Protein AF-A0A7K5G7X9-F1 (afdb_monomer)

Secondary structure (DSSP, 8-state):
----TT-B-TTS-B-S--TT--SHHHHHHHHHHHHHHHHHHHHHHHHHHHHHHHHHHHHHHHHHHHHHHHHHHHHHHHHHHHHHHHHHHHHHHHHHHHHHHHTSTT--HHHHHHHHHHHHT-PPSS-HHHHHHHHHHHHHHHHTTHHHHHHHHHHHHHHHHHHHHHHHHHHHHHHHHHHHHHHHHHHHHHHHHHHHHHHHHHHHHHHHHHHHHHHHHHHHHHHHHHHHHHHHHHHHHHHHHHHHHHHHHHHHHHHHHHHHHHHHHHHHHHHHHHHHTT-

Structure (mmCIF, N/CA/C/O backbone):
data_AF-A0A7K5G7X9-F1
#
_entry.id   AF-A0A7K5G7X9-F1
#
loop_
_atom_site.group_PDB
_atom_site.id
_atom_site.type_symbol
_atom_site.label_atom_id
_atom_site.label_alt_id
_atom_site.label_comp_id
_atom_site.label_asym_id
_atom_site.label_entity_id
_atom_site.label_seq_id
_atom_site.pdbx_PDB_ins_code
_atom_site.Cartn_x
_atom_site.Cartn_y
_atom_site.Cartn_z
_atom_site.occupancy
_atom_site.B_iso_or_equiv
_atom_site.auth_seq_id
_atom_site.auth_comp_id
_atom_site.auth_asym_id
_atom_site.auth_atom_id
_atom_site.pdbx_PDB_model_num
ATOM 1 N N . PRO A 1 1 ? 22.306 10.057 -30.331 1.00 51.81 1 PRO A N 1
ATOM 2 C CA . PRO A 1 1 ? 21.021 10.660 -29.907 1.00 51.81 1 PRO A CA 1
ATOM 3 C C . PRO A 1 1 ? 20.338 9.784 -28.850 1.00 51.81 1 PRO A C 1
ATOM 5 O O . PRO A 1 1 ? 20.085 8.611 -29.104 1.00 51.81 1 PRO A O 1
ATOM 8 N N . CYS A 1 2 ? 20.099 10.320 -27.654 1.00 59.72 2 CYS A N 1
ATOM 9 C CA . CYS A 1 2 ? 19.258 9.643 -26.671 1.00 59.72 2 CYS A CA 1
ATOM 10 C C . CYS A 1 2 ? 17.789 9.733 -27.100 1.00 59.72 2 CYS A C 1
ATOM 12 O O . CYS A 1 2 ? 17.302 10.801 -27.458 1.00 59.72 2 CYS A O 1
ATOM 14 N N . GLY A 1 3 ? 17.087 8.602 -27.092 1.00 53.72 3 GLY A N 1
ATOM 15 C CA . GLY A 1 3 ? 15.698 8.486 -27.552 1.00 53.72 3 GLY A CA 1
ATOM 16 C C . GLY A 1 3 ? 14.636 8.916 -26.532 1.00 53.72 3 GLY A C 1
ATOM 17 O O . GLY A 1 3 ? 13.514 8.430 -26.594 1.00 53.72 3 GLY A O 1
ATOM 18 N N . GLY A 1 4 ? 14.966 9.766 -25.555 1.00 56.72 4 GLY A N 1
ATOM 19 C CA . GLY A 1 4 ? 14.037 10.141 -24.485 1.00 56.72 4 GLY A CA 1
ATOM 20 C C . GLY A 1 4 ? 13.020 11.184 -24.947 1.00 56.72 4 GLY A C 1
ATOM 21 O O . GLY A 1 4 ? 13.312 12.373 -24.915 1.00 56.72 4 GLY A O 1
ATOM 22 N N . ALA A 1 5 ? 11.821 10.756 -25.345 1.00 56.78 5 ALA A N 1
ATOM 23 C CA . ALA A 1 5 ? 10.779 11.622 -25.912 1.00 56.78 5 ALA A CA 1
ATOM 24 C C . ALA A 1 5 ? 10.204 12.701 -24.959 1.00 56.78 5 ALA A C 1
ATOM 26 O O . ALA A 1 5 ? 9.418 13.530 -25.405 1.00 56.78 5 ALA A O 1
ATOM 27 N N . LEU A 1 6 ? 10.590 12.727 -23.676 1.00 67.31 6 LEU A N 1
ATOM 28 C CA . LEU A 1 6 ? 9.931 13.532 -22.630 1.00 67.31 6 LEU A CA 1
ATOM 29 C C . LEU A 1 6 ? 10.891 14.277 -21.676 1.00 67.31 6 LEU A C 1
ATOM 31 O O . LEU A 1 6 ? 10.443 14.895 -20.714 1.00 67.31 6 LEU A O 1
ATOM 35 N N . CYS A 1 7 ? 12.207 14.231 -21.903 1.00 75.25 7 CYS A N 1
ATOM 36 C CA . CYS A 1 7 ? 13.162 15.041 -21.138 1.00 75.25 7 CYS A CA 1
ATOM 37 C C . CYS A 1 7 ? 13.453 16.337 -21.906 1.00 75.25 7 CYS A C 1
ATOM 39 O O . CYS A 1 7 ? 14.184 16.304 -22.897 1.00 75.25 7 CYS A O 1
ATOM 41 N N . GLN A 1 8 ? 12.903 17.464 -21.455 1.00 77.38 8 GLN A N 1
ATOM 42 C CA . GLN A 1 8 ? 13.170 18.794 -22.013 1.00 77.38 8 GLN A CA 1
ATOM 43 C C . GLN A 1 8 ? 13.717 19.713 -20.920 1.00 77.38 8 GLN A C 1
ATOM 45 O O . GLN A 1 8 ? 13.324 19.575 -19.762 1.00 77.38 8 GLN A O 1
ATOM 50 N N . ASP A 1 9 ? 14.674 20.573 -21.259 1.00 73.25 9 ASP A N 1
ATOM 51 C CA . ASP A 1 9 ? 15.138 21.623 -20.348 1.00 73.25 9 ASP A CA 1
ATOM 52 C C . ASP A 1 9 ? 14.138 22.796 -20.294 1.00 73.25 9 ASP A C 1
ATOM 54 O O . ASP A 1 9 ? 13.101 22.781 -20.959 1.00 73.25 9 ASP A O 1
ATOM 58 N N . ALA A 1 10 ? 14.445 23.829 -19.502 1.00 74.88 10 ALA A N 1
ATOM 59 C CA . ALA A 1 10 ? 13.601 25.021 -19.382 1.00 74.88 10 ALA A CA 1
ATOM 60 C C . ALA A 1 10 ? 13.409 25.782 -20.714 1.00 74.88 10 ALA A C 1
ATOM 62 O O . ALA A 1 10 ? 12.480 26.577 -20.827 1.00 74.88 10 ALA A O 1
ATOM 63 N N . ALA A 1 11 ? 14.257 25.532 -21.717 1.00 77.19 11 ALA A N 1
ATOM 64 C CA . ALA A 1 11 ? 14.169 26.105 -23.057 1.00 77.19 11 ALA A CA 1
ATOM 65 C C . ALA A 1 11 ? 13.440 25.183 -24.061 1.00 77.19 11 ALA A C 1
ATOM 67 O O . ALA A 1 11 ? 13.373 25.501 -25.247 1.00 77.19 11 ALA A O 1
ATOM 68 N N . GLY A 1 12 ? 12.900 24.040 -23.617 1.00 76.00 12 GLY A N 1
ATOM 69 C CA . GLY A 1 12 ? 12.222 23.061 -24.476 1.00 76.00 12 GLY A CA 1
ATOM 70 C C . GLY A 1 12 ? 13.173 22.148 -25.264 1.00 76.00 12 GLY A C 1
ATOM 71 O O . GLY A 1 12 ? 12.728 21.347 -26.092 1.00 76.00 12 GLY A O 1
ATOM 72 N N . THR A 1 13 ? 14.484 22.220 -25.017 1.00 76.62 13 THR A N 1
ATOM 73 C CA . THR A 1 13 ? 15.483 21.423 -25.739 1.00 76.62 13 THR A CA 1
ATOM 74 C C . THR A 1 13 ? 15.548 20.010 -25.173 1.00 76.62 13 THR A C 1
ATOM 76 O O . THR A 1 13 ? 15.636 19.791 -23.962 1.00 76.62 13 THR A O 1
ATOM 79 N N . ARG A 1 14 ? 15.519 19.010 -26.062 1.00 75.81 14 ARG A N 1
ATOM 80 C CA . ARG A 1 14 ? 15.587 17.599 -25.665 1.00 75.81 14 ARG A CA 1
ATOM 81 C C . ARG A 1 14 ? 16.967 17.254 -25.111 1.00 75.81 14 ARG A C 1
ATOM 83 O O . ARG A 1 14 ? 17.975 17.458 -25.782 1.00 75.81 14 ARG A O 1
ATOM 90 N N . HIS A 1 15 ? 16.996 16.641 -23.933 1.00 71.25 15 HIS A N 1
ATOM 91 C CA . HIS A 1 15 ? 18.220 16.179 -23.279 1.00 71.25 15 HIS A CA 1
ATOM 92 C C . HIS A 1 15 ? 18.057 14.753 -22.732 1.00 71.25 15 HIS A C 1
ATOM 94 O O . HIS A 1 15 ? 16.971 14.178 -22.724 1.00 71.25 15 HIS A O 1
ATOM 100 N N . CYS A 1 16 ? 19.158 14.127 -22.325 1.00 71.19 16 CYS A N 1
ATOM 101 C CA . CYS A 1 16 ? 19.198 12.700 -22.015 1.00 71.19 16 CYS A CA 1
ATOM 102 C C . CYS A 1 16 ? 19.068 12.424 -20.515 1.00 71.19 16 CYS A C 1
ATOM 104 O O . CYS A 1 16 ? 20.051 12.072 -19.867 1.00 71.19 16 CYS A O 1
ATOM 106 N N . GLY A 1 17 ? 17.860 12.535 -19.965 1.00 70.12 17 GLY A N 1
ATOM 107 C CA . GLY A 1 17 ? 17.673 12.389 -18.518 1.00 70.12 17 GLY A CA 1
ATOM 108 C C . GLY A 1 17 ? 18.334 13.523 -17.733 1.00 70.12 17 GLY A C 1
ATOM 109 O O . GLY A 1 17 ? 18.896 14.441 -18.311 1.00 70.12 17 GLY A O 1
ATOM 110 N N . GLY A 1 18 ? 18.252 13.460 -16.408 1.00 69.06 18 GLY A N 1
ATOM 111 C CA . GLY A 1 18 ? 18.673 14.546 -15.524 1.00 69.06 18 GLY A CA 1
ATOM 112 C C . GLY A 1 18 ? 17.607 14.851 -14.478 1.00 69.06 18 GLY A C 1
ATOM 113 O O . GLY A 1 18 ? 16.471 14.364 -14.558 1.00 69.06 18 GLY A O 1
ATOM 114 N N . THR A 1 19 ? 17.984 15.630 -13.470 1.00 69.25 19 THR A N 1
ATOM 115 C CA . THR A 1 19 ? 17.070 16.141 -12.445 1.00 69.25 19 THR A CA 1
ATOM 116 C C . THR A 1 19 ? 15.947 16.939 -13.110 1.00 69.25 19 THR A C 1
ATOM 118 O O . THR A 1 19 ? 16.202 17.782 -13.961 1.00 69.25 19 THR A O 1
ATOM 121 N N . GLY A 1 20 ? 14.692 16.640 -12.766 1.00 72.50 20 GLY A N 1
ATOM 122 C CA . GLY A 1 20 ? 13.519 17.286 -13.373 1.00 72.50 20 GLY A CA 1
ATOM 123 C C . GLY A 1 20 ? 13.003 16.647 -14.668 1.00 72.50 20 GLY A C 1
ATOM 124 O O . GLY A 1 20 ? 11.939 17.034 -15.139 1.00 72.50 20 GLY A O 1
ATOM 125 N N . CYS A 1 21 ? 13.664 15.622 -15.224 1.00 77.25 21 CYS A N 1
ATOM 126 C CA . CYS A 1 21 ? 13.121 14.949 -16.404 1.00 77.25 21 CYS A CA 1
ATOM 127 C C . CYS A 1 21 ? 11.816 14.163 -16.095 1.00 77.25 21 CYS A C 1
ATOM 129 O O . CYS A 1 21 ? 11.730 13.377 -15.138 1.00 77.25 21 CYS A O 1
ATOM 131 N N . ALA A 1 22 ? 10.820 14.327 -16.976 1.00 78.75 22 ALA A N 1
ATOM 132 C CA . ALA A 1 22 ? 9.526 13.634 -16.989 1.00 78.75 22 ALA A CA 1
ATOM 133 C C . ALA A 1 22 ? 9.505 12.364 -17.873 1.00 78.75 22 ALA A C 1
ATOM 135 O O . ALA A 1 22 ? 8.467 11.928 -18.361 1.00 78.75 22 ALA A O 1
ATOM 136 N N . GLY A 1 23 ? 10.668 11.760 -18.105 1.00 78.38 23 GLY A N 1
ATOM 137 C CA . GLY A 1 23 ? 10.816 10.525 -18.871 1.00 78.38 23 GLY A CA 1
ATOM 138 C C . GLY A 1 23 ? 10.357 9.297 -18.089 1.00 78.38 23 GLY A C 1
ATOM 139 O O . GLY A 1 23 ? 10.361 9.297 -16.860 1.00 78.38 23 GLY A O 1
ATOM 140 N N . ALA A 1 24 ? 10.033 8.221 -18.810 1.00 80.00 24 ALA A N 1
ATOM 141 C CA . ALA A 1 24 ? 9.480 6.996 -18.229 1.00 80.00 24 ALA A CA 1
ATOM 142 C C . ALA A 1 24 ? 10.328 6.424 -17.076 1.00 80.00 24 ALA A C 1
ATOM 144 O O . ALA A 1 24 ? 9.782 6.086 -16.032 1.00 80.00 24 ALA A O 1
ATOM 145 N N . LEU A 1 25 ? 11.659 6.373 -17.222 1.00 80.00 25 LEU A N 1
ATOM 146 C CA . LEU A 1 25 ? 12.562 5.829 -16.198 1.00 80.00 25 LEU A CA 1
ATOM 147 C C . LEU A 1 25 ? 12.566 6.655 -14.891 1.00 80.00 25 LEU A C 1
ATOM 149 O O . LEU A 1 25 ? 12.239 6.092 -13.847 1.00 80.00 25 LEU A O 1
ATOM 153 N N . PRO A 1 26 ? 12.883 7.969 -14.895 1.00 80.88 26 PRO A N 1
ATOM 154 C CA . PRO A 1 26 ? 12.854 8.766 -13.668 1.00 80.88 26 PRO A CA 1
ATOM 155 C C . PRO A 1 26 ? 11.446 8.913 -13.069 1.00 80.88 26 PRO A C 1
ATOM 157 O O . PRO A 1 26 ? 11.323 8.995 -11.850 1.00 80.88 26 PRO A O 1
ATOM 160 N N . VAL A 1 27 ? 10.385 8.924 -13.887 1.00 84.88 27 VAL A N 1
ATOM 161 C CA . VAL A 1 27 ? 8.996 8.907 -13.390 1.00 84.88 27 VAL A CA 1
ATOM 162 C C . VAL A 1 27 ? 8.691 7.593 -12.670 1.00 84.88 27 VAL A C 1
ATOM 164 O O . VAL A 1 27 ? 8.188 7.638 -11.552 1.00 84.88 27 VAL A O 1
ATOM 167 N N . SER A 1 28 ? 9.051 6.447 -13.256 1.00 86.06 28 SER A N 1
ATOM 168 C CA . SER A 1 28 ? 8.834 5.127 -12.641 1.00 86.06 28 SER A CA 1
ATOM 169 C C . SER A 1 28 ? 9.588 4.991 -11.318 1.00 86.06 28 SER A C 1
ATOM 171 O O . SER A 1 28 ? 9.015 4.536 -10.336 1.00 86.06 28 SER A O 1
ATOM 173 N N . ALA A 1 29 ? 10.836 5.470 -11.255 1.00 85.81 29 ALA A N 1
ATOM 174 C CA . ALA A 1 29 ? 11.631 5.457 -10.027 1.00 85.81 29 ALA A CA 1
ATOM 175 C C . ALA A 1 29 ? 11.017 6.328 -8.914 1.00 85.81 29 ALA A C 1
ATOM 177 O O . ALA A 1 29 ? 10.962 5.913 -7.755 1.00 85.81 29 ALA A O 1
ATOM 178 N N . ARG A 1 30 ? 10.514 7.527 -9.255 1.00 88.62 30 ARG A N 1
ATOM 179 C CA . ARG A 1 30 ? 9.785 8.378 -8.298 1.00 88.62 30 ARG A CA 1
ATOM 180 C C . ARG A 1 30 ? 8.498 7.710 -7.827 1.00 88.62 30 ARG A C 1
ATOM 182 O O . ARG A 1 30 ? 8.264 7.669 -6.627 1.00 88.62 30 ARG A O 1
ATOM 189 N N . ALA A 1 31 ? 7.709 7.157 -8.748 1.00 89.88 31 ALA A N 1
ATOM 190 C CA . ALA A 1 31 ? 6.483 6.438 -8.418 1.00 89.88 31 ALA A CA 1
ATOM 191 C C . ALA A 1 31 ? 6.763 5.258 -7.474 1.00 89.88 31 ALA A C 1
ATOM 193 O O . ALA A 1 31 ? 6.074 5.108 -6.473 1.00 89.88 31 ALA A O 1
ATOM 194 N N . LEU A 1 32 ? 7.827 4.487 -7.725 1.00 90.88 32 LEU A N 1
ATOM 195 C CA . LEU A 1 32 ? 8.240 3.374 -6.870 1.00 90.88 32 LEU A CA 1
ATOM 196 C C . LEU A 1 32 ? 8.573 3.840 -5.443 1.00 90.88 32 LEU A C 1
ATOM 198 O O . LEU A 1 32 ? 8.105 3.245 -4.472 1.00 90.88 32 LEU A O 1
ATOM 202 N N . SER A 1 33 ? 9.339 4.928 -5.311 1.00 90.75 33 SER A N 1
ATOM 203 C CA . SER A 1 33 ? 9.664 5.527 -4.011 1.00 90.75 33 SER A CA 1
ATOM 204 C C . SER A 1 33 ? 8.419 6.066 -3.296 1.00 90.75 33 SER A C 1
ATOM 206 O O . SER A 1 33 ? 8.237 5.804 -2.107 1.00 90.75 33 SER A O 1
ATOM 208 N N . SER A 1 34 ? 7.527 6.758 -4.010 1.00 91.38 34 SER A N 1
ATOM 209 C CA . SER A 1 34 ? 6.262 7.249 -3.456 1.00 91.38 34 SER A CA 1
ATOM 210 C C . SER A 1 34 ? 5.369 6.109 -2.967 1.00 91.38 34 SER A C 1
ATOM 212 O O . SER A 1 34 ? 4.860 6.182 -1.850 1.00 91.38 34 SER A O 1
ATOM 214 N N . THR A 1 35 ? 5.226 5.034 -3.747 1.00 91.81 35 THR A N 1
ATOM 215 C CA . THR A 1 35 ? 4.456 3.846 -3.351 1.00 91.81 35 THR A CA 1
ATOM 216 C C . THR A 1 35 ? 5.070 3.161 -2.128 1.00 91.81 35 THR A C 1
ATOM 218 O O . THR A 1 35 ? 4.338 2.726 -1.238 1.00 91.81 35 THR A O 1
ATOM 221 N N . HIS A 1 36 ? 6.403 3.108 -2.023 1.00 89.69 36 HIS A N 1
ATOM 222 C CA . HIS A 1 36 ? 7.079 2.570 -0.842 1.00 89.69 36 HIS A CA 1
ATOM 223 C C . HIS A 1 36 ? 6.795 3.399 0.420 1.00 89.69 36 HIS A C 1
ATOM 225 O O . HIS A 1 36 ? 6.380 2.840 1.435 1.00 89.69 36 HIS A O 1
ATOM 231 N N . ASN A 1 37 ? 6.938 4.725 0.340 1.00 90.88 37 ASN A N 1
ATOM 232 C CA . ASN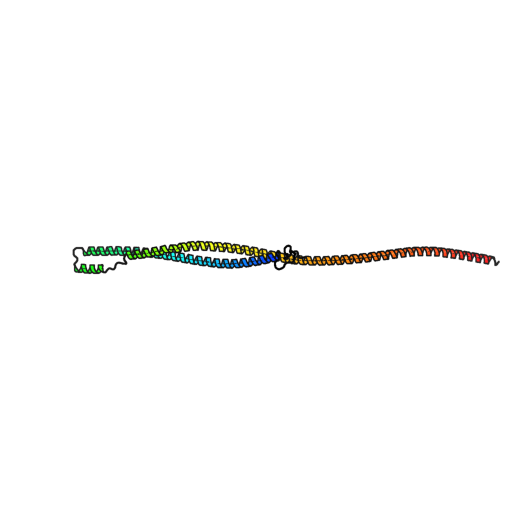 A 1 37 ? 6.647 5.625 1.458 1.00 90.88 37 ASN A CA 1
ATOM 233 C C . ASN A 1 37 ? 5.179 5.536 1.893 1.00 90.88 37 ASN A C 1
ATOM 235 O O . ASN A 1 37 ? 4.896 5.445 3.086 1.00 90.88 37 ASN A O 1
ATOM 239 N N . ALA A 1 38 ? 4.249 5.515 0.934 1.00 89.56 38 ALA A N 1
ATOM 240 C CA . ALA A 1 38 ? 2.827 5.350 1.221 1.00 89.56 38 ALA A CA 1
ATOM 241 C C . ALA A 1 38 ? 2.545 4.014 1.928 1.00 89.56 38 ALA A C 1
ATOM 243 O O . ALA A 1 38 ? 1.792 3.985 2.898 1.00 89.56 38 ALA A O 1
ATOM 244 N N . SER A 1 39 ? 3.192 2.925 1.498 1.00 89.31 39 SER A N 1
ATOM 245 C CA . SER A 1 39 ? 3.041 1.603 2.123 1.00 89.31 39 SER A CA 1
ATOM 246 C C . SER A 1 39 ? 3.514 1.597 3.582 1.00 89.31 39 SER A C 1
ATOM 248 O O . SER A 1 39 ? 2.816 1.063 4.440 1.00 89.31 39 SER A O 1
ATOM 250 N N . GLN A 1 40 ? 4.649 2.241 3.884 1.00 90.75 40 GLN A N 1
ATOM 251 C CA . GLN A 1 40 ? 5.148 2.374 5.260 1.00 90.75 40 GLN A CA 1
ATOM 252 C C . GLN A 1 40 ? 4.216 3.222 6.136 1.00 90.75 40 GLN A C 1
ATOM 254 O O . GLN A 1 40 ? 3.896 2.843 7.261 1.00 90.75 40 GLN A O 1
ATOM 259 N N . GLN A 1 41 ? 3.748 4.367 5.628 1.00 90.56 41 GLN A N 1
ATOM 260 C CA . GLN A 1 41 ? 2.813 5.225 6.365 1.00 90.56 41 GLN A CA 1
ATOM 261 C C . GLN A 1 41 ? 1.504 4.494 6.676 1.00 90.56 41 GLN A C 1
ATOM 263 O O . GLN A 1 41 ? 0.969 4.606 7.779 1.00 90.56 41 GLN A O 1
ATOM 268 N N . LEU A 1 42 ? 1.014 3.710 5.718 1.00 91.25 42 LEU A N 1
ATOM 269 C CA . LEU A 1 42 ? -0.177 2.895 5.883 1.00 91.25 42 LEU A CA 1
ATOM 270 C C . LEU A 1 42 ? 0.026 1.796 6.933 1.00 91.25 42 LEU A C 1
ATOM 272 O O . LEU A 1 42 ? -0.872 1.548 7.728 1.00 91.25 42 LEU A O 1
ATOM 276 N N . GLU A 1 43 ? 1.197 1.159 6.976 1.00 89.94 43 GLU A N 1
ATOM 277 C CA . GLU A 1 43 ? 1.535 0.167 8.000 1.00 89.94 43 GLU A CA 1
ATOM 278 C C . GLU A 1 43 ? 1.518 0.771 9.410 1.00 89.94 43 GLU A C 1
ATOM 280 O O . GLU A 1 43 ? 0.901 0.205 10.316 1.00 89.94 43 GLU A O 1
ATOM 285 N N . VAL A 1 44 ? 2.103 1.960 9.581 1.00 93.88 44 VAL A N 1
ATOM 286 C CA . VAL A 1 44 ? 2.056 2.698 10.853 1.00 93.88 44 VAL A CA 1
ATOM 287 C C . VAL A 1 44 ? 0.612 3.033 11.238 1.00 93.88 44 VAL A C 1
ATOM 289 O O . VAL A 1 44 ? 0.204 2.768 12.370 1.00 93.88 44 VAL A O 1
ATOM 292 N N . ALA A 1 45 ? -0.182 3.565 10.303 1.00 91.88 45 ALA A N 1
ATOM 293 C CA . ALA A 1 45 ? -1.580 3.918 10.548 1.00 91.88 45 ALA A CA 1
ATOM 294 C C . ALA A 1 45 ? -2.435 2.689 10.906 1.00 91.88 45 ALA A C 1
ATOM 296 O O . ALA A 1 45 ? -3.234 2.735 11.841 1.00 91.88 45 ALA A O 1
ATOM 297 N N . LEU A 1 46 ? -2.233 1.566 10.210 1.00 93.12 46 LEU A N 1
ATOM 298 C CA . LEU A 1 46 ? -2.876 0.287 10.512 1.00 93.12 46 LEU A CA 1
ATOM 299 C C . LEU A 1 46 ? -2.498 -0.219 11.909 1.00 93.12 46 LEU A C 1
ATOM 301 O O . LEU A 1 46 ? -3.365 -0.698 12.637 1.00 93.12 46 LEU A O 1
ATOM 305 N N . GLY A 1 47 ? -1.230 -0.084 12.304 1.00 90.69 47 GLY A N 1
ATOM 306 C CA . GLY A 1 47 ? -0.772 -0.425 13.650 1.00 90.69 47 GLY A CA 1
ATOM 307 C C . GLY A 1 47 ? -1.467 0.413 14.726 1.00 90.69 47 GLY A C 1
ATOM 308 O O . GLY A 1 47 ? -2.029 -0.134 15.675 1.00 90.69 47 GLY A O 1
ATOM 309 N N . GLN A 1 48 ? -1.507 1.735 14.544 1.00 92.56 48 GLN A N 1
ATOM 310 C CA . GLN A 1 48 ? -2.193 2.657 15.458 1.00 92.56 48 GLN A CA 1
ATOM 311 C C . GLN A 1 48 ? -3.688 2.345 15.573 1.00 92.56 48 GLN A C 1
ATOM 313 O O . GLN A 1 48 ? -4.235 2.296 16.675 1.00 92.56 48 GLN A O 1
ATOM 318 N N . LEU A 1 49 ? -4.345 2.076 14.446 1.00 92.69 49 LEU A N 1
ATOM 319 C CA . LEU A 1 49 ? -5.758 1.723 14.408 1.00 92.69 49 LEU A CA 1
ATOM 320 C C . LEU A 1 49 ? -6.037 0.377 15.094 1.00 92.69 49 LEU A C 1
ATOM 322 O O . LEU A 1 49 ? -7.063 0.225 15.755 1.00 92.69 49 LEU A O 1
ATOM 326 N N . GLY A 1 50 ? -5.106 -0.577 14.995 1.00 88.00 50 GLY A N 1
ATOM 327 C CA . GLY A 1 50 ? -5.143 -1.832 15.745 1.00 88.00 50 GLY A CA 1
ATOM 328 C C . GLY A 1 50 ? -5.115 -1.608 17.258 1.00 88.00 50 GLY A C 1
ATOM 329 O O . GLY A 1 50 ? -5.939 -2.173 17.974 1.00 88.00 50 GLY A O 1
ATOM 330 N N . VAL A 1 51 ? -4.234 -0.723 17.736 1.00 92.25 51 VAL A N 1
ATOM 331 C CA . VAL A 1 51 ? -4.164 -0.339 19.158 1.00 92.25 51 VAL A CA 1
ATOM 332 C C . VAL A 1 51 ? -5.455 0.341 19.617 1.00 92.25 51 VAL A C 1
ATOM 334 O O . VAL A 1 51 ? -5.950 0.040 20.702 1.00 92.25 51 VAL A O 1
ATOM 337 N N . VAL A 1 52 ? -6.024 1.238 18.804 1.00 88.50 52 VAL A N 1
ATOM 338 C CA . VAL A 1 52 ? -7.317 1.875 19.109 1.00 88.50 52 VAL A CA 1
ATOM 339 C C . VAL A 1 52 ? -8.413 0.821 19.221 1.00 88.50 52 VAL A C 1
ATOM 341 O O . VAL A 1 52 ? -9.113 0.795 20.226 1.00 88.50 52 VAL A O 1
ATOM 344 N N . ALA A 1 53 ? -8.522 -0.087 18.248 1.00 87.50 53 ALA A N 1
ATOM 345 C CA . ALA A 1 53 ? -9.517 -1.155 18.270 1.00 87.50 53 ALA A CA 1
ATOM 346 C C . ALA A 1 53 ? -9.393 -2.036 19.524 1.00 87.50 53 ALA A C 1
ATOM 348 O O . ALA A 1 53 ? -10.405 -2.348 20.150 1.00 87.50 53 ALA A O 1
ATOM 349 N N . GLN A 1 54 ? -8.167 -2.387 19.922 1.00 89.50 54 GLN A N 1
ATOM 350 C CA . GLN A 1 54 ? -7.918 -3.146 21.147 1.00 89.50 54 GLN A CA 1
ATOM 351 C C . GLN A 1 54 ? -8.386 -2.376 22.390 1.00 89.50 54 GLN A C 1
ATOM 353 O O . GLN A 1 54 ? -9.188 -2.891 23.163 1.00 89.50 54 GLN A O 1
ATOM 358 N N . LYS A 1 55 ? -7.952 -1.123 22.559 1.00 87.56 55 LYS A N 1
ATOM 359 C CA . LYS A 1 55 ? -8.344 -0.302 23.715 1.00 87.56 55 LYS A CA 1
ATOM 360 C C . LYS A 1 55 ? -9.850 -0.056 23.772 1.00 87.56 55 LYS A C 1
ATOM 362 O O . LYS A 1 55 ? -10.440 -0.072 24.846 1.00 87.56 55 LYS A O 1
ATOM 367 N N . THR A 1 56 ? -10.495 0.157 22.626 1.00 87.19 56 THR A N 1
ATOM 368 C CA . THR A 1 56 ? -11.954 0.300 22.549 1.00 87.19 56 THR A CA 1
ATOM 369 C C . THR A 1 56 ? -12.660 -0.983 22.982 1.00 87.19 56 THR A C 1
ATOM 371 O O . THR A 1 56 ? -13.666 -0.905 23.684 1.00 87.19 56 THR A O 1
ATOM 374 N N . GLN A 1 57 ? -12.127 -2.152 22.616 1.00 85.94 57 GLN A N 1
ATOM 375 C CA . GLN A 1 57 ? -12.652 -3.430 23.086 1.00 85.94 57 GLN A CA 1
ATOM 376 C C . GLN A 1 57 ? -12.477 -3.595 24.606 1.00 85.94 57 GLN A C 1
ATOM 378 O O . GLN A 1 57 ? -13.433 -3.972 25.276 1.00 85.94 57 GLN A O 1
ATOM 383 N N . GLU A 1 58 ? -11.316 -3.242 25.163 1.00 88.44 58 GLU A N 1
ATOM 384 C CA . GLU A 1 58 ? -11.075 -3.274 26.616 1.00 88.44 58 GLU A CA 1
ATOM 385 C C . GLU A 1 58 ? -12.069 -2.375 27.376 1.00 88.44 58 GLU A C 1
ATOM 387 O O . GLU A 1 58 ? -12.684 -2.801 28.354 1.00 88.44 58 GLU A O 1
ATOM 392 N N . VAL A 1 59 ? -12.304 -1.147 26.893 1.00 85.88 59 VAL A N 1
ATOM 393 C CA . VAL A 1 59 ? -13.312 -0.236 27.471 1.00 85.88 59 VAL A CA 1
ATOM 394 C C . VAL A 1 59 ? -14.715 -0.835 27.383 1.00 85.88 59 VAL A C 1
ATOM 396 O O . VAL A 1 59 ? -15.487 -0.728 28.336 1.00 85.88 59 VAL A O 1
ATOM 399 N N . GLN A 1 60 ? -15.054 -1.484 26.267 1.00 85.94 60 GLN A N 1
ATOM 400 C CA . GLN A 1 60 ? -16.351 -2.134 26.094 1.00 85.94 60 GLN A CA 1
ATOM 401 C C . GLN A 1 60 ? -16.550 -3.287 27.091 1.00 85.94 60 GLN A C 1
ATOM 403 O O . GLN A 1 60 ? -17.637 -3.438 27.650 1.00 85.94 60 GLN A O 1
ATOM 408 N N . GLU A 1 61 ? -15.517 -4.091 27.337 1.00 88.25 61 GLU A N 1
ATOM 409 C CA . GLU A 1 61 ? -15.547 -5.185 28.312 1.00 88.25 61 GLU A CA 1
ATOM 410 C C . GLU A 1 61 ? -15.675 -4.662 29.748 1.00 88.25 61 GLU A C 1
ATOM 412 O O . GLU A 1 61 ? -16.523 -5.148 30.499 1.00 88.25 61 GLU A O 1
ATOM 417 N N . LEU A 1 62 ? -14.925 -3.615 30.107 1.00 87.38 62 LEU A N 1
ATOM 418 C CA . LEU A 1 62 ? -15.030 -2.952 31.412 1.00 87.38 62 LEU A CA 1
ATOM 419 C C . LEU A 1 62 ? -16.421 -2.353 31.645 1.00 87.38 62 LEU A C 1
ATOM 421 O O . LEU A 1 62 ? -17.014 -2.558 32.704 1.00 87.38 62 LEU A O 1
ATOM 425 N N . ALA A 1 63 ? -16.966 -1.656 30.647 1.00 84.75 63 ALA A N 1
ATOM 426 C CA . ALA A 1 63 ? -18.302 -1.073 30.703 1.00 84.75 63 ALA A CA 1
ATOM 427 C C . ALA A 1 63 ? -19.387 -2.151 30.884 1.00 84.75 63 ALA A C 1
ATOM 429 O O . ALA A 1 63 ? -20.269 -2.006 31.733 1.00 84.75 63 ALA A O 1
ATOM 430 N N . ARG A 1 64 ? -19.291 -3.275 30.155 1.00 87.31 64 ARG A N 1
ATOM 431 C CA . ARG A 1 64 ? -20.187 -4.430 30.348 1.00 87.31 64 ARG A CA 1
ATOM 432 C C . ARG A 1 64 ? -20.057 -5.009 31.752 1.00 87.31 64 ARG A C 1
ATOM 434 O O . ARG A 1 64 ? -21.071 -5.253 32.395 1.00 87.31 64 ARG A O 1
ATOM 441 N N . GLY A 1 65 ? -18.829 -5.197 32.233 1.00 87.62 65 GLY A N 1
ATOM 442 C CA . GLY A 1 65 ? -18.563 -5.715 33.573 1.00 87.62 65 GLY A CA 1
ATOM 443 C C . GLY A 1 65 ? -19.172 -4.839 34.670 1.00 87.62 65 GLY A C 1
ATOM 444 O O . GLY A 1 65 ? -19.855 -5.356 35.553 1.00 87.62 65 GLY A O 1
ATOM 445 N N . ALA A 1 66 ? -18.992 -3.518 34.580 1.00 84.69 66 ALA A N 1
ATOM 446 C CA . ALA A 1 66 ? -19.563 -2.560 35.525 1.00 84.69 66 ALA A CA 1
ATOM 447 C C . ALA A 1 66 ? -21.100 -2.612 35.544 1.00 84.69 66 ALA A C 1
ATOM 449 O O . ALA A 1 66 ? -21.705 -2.632 36.618 1.00 84.69 66 ALA A O 1
ATOM 450 N N . ARG A 1 67 ? -21.733 -2.703 34.366 1.00 83.94 67 ARG A N 1
ATOM 451 C CA . ARG A 1 67 ? -23.189 -2.853 34.252 1.00 83.94 67 ARG A CA 1
ATOM 452 C C . ARG A 1 67 ? -23.678 -4.141 34.917 1.00 83.94 67 ARG A C 1
ATOM 454 O O . ARG A 1 67 ? -24.566 -4.079 35.763 1.00 83.94 67 ARG A O 1
ATOM 461 N N . THR A 1 68 ? -23.069 -5.283 34.599 1.00 88.06 68 THR A N 1
ATOM 462 C CA . THR A 1 68 ? -23.438 -6.576 35.197 1.00 88.06 68 THR A CA 1
ATOM 463 C C . THR A 1 68 ? -23.300 -6.555 36.720 1.00 88.06 68 THR A C 1
ATOM 465 O O . THR A 1 68 ? -24.199 -7.001 37.430 1.00 88.06 68 THR A O 1
ATOM 468 N N . GLN A 1 69 ? -22.208 -5.993 37.249 1.00 86.00 69 GLN A N 1
ATOM 469 C CA . GLN A 1 69 ? -22.003 -5.884 38.697 1.00 86.00 69 GLN A CA 1
ATOM 470 C C . GLN A 1 69 ? -23.078 -5.028 39.377 1.00 86.00 69 GLN A C 1
ATOM 472 O O . GLN A 1 69 ? -23.544 -5.372 40.466 1.00 86.00 69 GLN A O 1
ATOM 477 N N . ALA A 1 70 ? -23.497 -3.933 38.742 1.00 83.50 70 ALA A N 1
ATOM 478 C CA . ALA A 1 70 ? -24.551 -3.079 39.271 1.00 83.50 70 ALA A CA 1
ATOM 479 C C . ALA A 1 70 ? -25.928 -3.766 39.252 1.00 83.50 70 ALA A C 1
ATOM 481 O O . ALA A 1 70 ? -26.671 -3.689 40.235 1.00 83.50 70 ALA A O 1
ATOM 482 N N . GLU A 1 71 ? -26.252 -4.487 38.175 1.00 84.31 71 GLU A N 1
ATOM 483 C CA . GLU A 1 71 ? -27.477 -5.291 38.068 1.00 84.31 71 GLU A CA 1
ATOM 484 C C . GLU A 1 71 ? -27.509 -6.408 3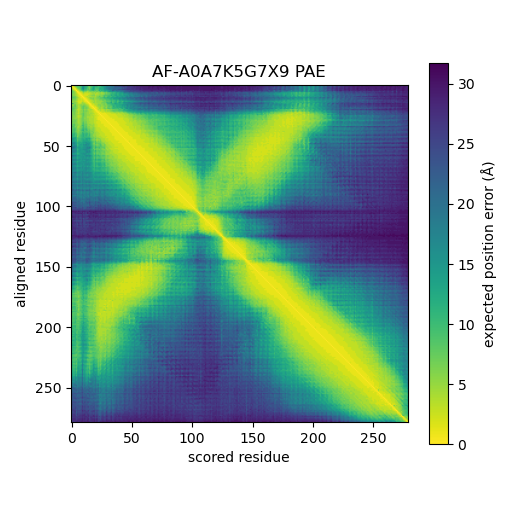9.133 1.00 84.31 71 GLU A C 1
ATOM 486 O O . GLU A 1 71 ? -28.524 -6.597 39.813 1.00 84.31 71 GLU A O 1
ATOM 491 N N . GLU A 1 72 ? -26.384 -7.094 39.367 1.00 87.31 72 GLU A N 1
ATOM 492 C CA . GLU A 1 72 ? -26.260 -8.083 40.444 1.00 87.31 72 GLU A CA 1
ATOM 493 C C . GLU A 1 72 ? -26.442 -7.466 41.837 1.00 87.31 72 GLU A C 1
ATOM 495 O O . GLU A 1 72 ? -27.152 -8.028 42.680 1.00 87.31 72 GLU A O 1
ATOM 500 N N . ALA A 1 73 ? -25.812 -6.316 42.099 1.00 82.50 73 ALA A N 1
ATOM 501 C CA . ALA A 1 73 ? -25.937 -5.611 43.372 1.00 82.50 73 ALA A CA 1
ATOM 502 C C . ALA A 1 73 ? -27.398 -5.222 43.649 1.00 82.50 73 ALA A C 1
ATOM 504 O O . ALA A 1 73 ? -27.893 -5.436 44.760 1.00 82.50 73 ALA A O 1
ATOM 505 N N . LEU A 1 74 ? -28.125 -4.751 42.629 1.00 82.00 74 LEU A N 1
ATOM 506 C CA . LEU A 1 74 ? -29.557 -4.468 42.732 1.00 82.00 74 LEU A CA 1
ATOM 507 C C . LEU A 1 74 ? -30.364 -5.717 43.086 1.00 82.00 74 LEU A C 1
ATOM 509 O O . LEU A 1 74 ? -31.203 -5.668 43.989 1.00 82.00 74 LEU A O 1
ATOM 513 N N . GLY A 1 75 ? -30.104 -6.834 42.403 1.00 83.50 75 GLY A N 1
ATOM 514 C CA . GLY A 1 75 ? -30.778 -8.105 42.672 1.00 83.50 75 GLY A CA 1
ATOM 515 C C . GLY A 1 75 ? -30.558 -8.585 44.110 1.00 83.50 75 GLY A C 1
ATOM 516 O O . GLY A 1 75 ? -31.513 -8.952 44.804 1.00 83.50 75 GLY A O 1
ATOM 517 N N . ARG A 1 76 ? -29.316 -8.510 44.611 1.00 82.25 76 ARG A N 1
ATOM 518 C CA . ARG A 1 76 ? -28.980 -8.870 46.002 1.00 82.25 76 ARG A CA 1
ATOM 519 C C . ARG A 1 76 ? -29.700 -7.979 47.012 1.00 82.25 76 ARG A C 1
ATOM 521 O O . ARG A 1 76 ? -30.232 -8.492 48.000 1.00 82.25 76 ARG A O 1
ATOM 528 N N . SER A 1 77 ? -29.778 -6.678 46.753 1.00 78.75 77 SER A N 1
ATOM 529 C CA . SER A 1 77 ? -30.464 -5.724 47.629 1.00 78.75 77 SER A CA 1
ATOM 530 C C . SER A 1 77 ? -31.979 -5.917 47.650 1.00 78.75 77 SER A C 1
ATOM 532 O O . SER A 1 77 ? -32.592 -5.859 48.717 1.00 78.75 77 SER A O 1
ATOM 534 N N . GLN A 1 78 ? -32.597 -6.231 46.507 1.00 80.38 78 GLN A N 1
ATOM 535 C CA . GLN A 1 78 ? -34.019 -6.586 46.453 1.00 80.38 78 GLN A CA 1
ATOM 536 C C . GLN A 1 78 ? -34.311 -7.854 47.267 1.00 80.38 78 GLN A C 1
ATOM 538 O O . GLN A 1 78 ? -35.251 -7.872 48.064 1.00 80.38 78 GLN A O 1
ATOM 543 N N . ALA A 1 79 ? -33.467 -8.883 47.142 1.00 82.06 79 ALA A N 1
ATOM 544 C CA . ALA A 1 79 ? -33.594 -10.102 47.936 1.00 82.06 79 ALA A CA 1
ATOM 545 C C . ALA A 1 79 ? -33.419 -9.834 49.443 1.00 82.06 79 ALA A C 1
ATOM 547 O O . ALA A 1 79 ? -34.156 -10.388 50.262 1.00 82.06 79 ALA A O 1
ATOM 548 N N . ALA A 1 80 ? -32.472 -8.970 49.825 1.00 76.31 80 ALA A N 1
ATOM 549 C CA . ALA A 1 80 ? -32.279 -8.554 51.212 1.00 76.31 80 ALA A CA 1
ATOM 550 C C . ALA A 1 80 ? -33.514 -7.827 51.771 1.00 76.31 80 ALA A C 1
ATOM 552 O O . ALA A 1 80 ? -33.949 -8.159 52.876 1.00 76.31 80 ALA A O 1
ATOM 553 N N . ARG A 1 81 ? -34.140 -6.925 50.994 1.00 75.88 81 ARG A N 1
ATOM 554 C CA . ARG A 1 81 ? -35.409 -6.285 51.385 1.00 75.88 81 ARG A CA 1
ATOM 555 C C . ARG A 1 81 ? -36.487 -7.321 51.662 1.00 75.88 81 ARG A C 1
ATOM 557 O O . ARG A 1 81 ? -37.070 -7.297 52.740 1.00 75.88 81 ARG A O 1
ATOM 564 N N . SER A 1 82 ? -36.737 -8.238 50.729 1.00 81.50 82 SER A N 1
ATOM 565 C CA . SER A 1 82 ? -37.799 -9.238 50.898 1.00 81.50 82 SER A CA 1
ATOM 566 C C . SER A 1 82 ? -37.580 -10.118 52.133 1.00 81.50 82 SER A C 1
ATOM 568 O O . SER A 1 82 ? -38.537 -10.455 52.832 1.00 81.50 82 SER A O 1
ATOM 570 N N . ARG A 1 83 ? -36.323 -10.455 52.458 1.00 80.50 83 ARG A N 1
ATOM 571 C CA . ARG A 1 83 ? -35.990 -11.170 53.703 1.00 80.50 83 ARG A CA 1
ATOM 572 C C . ARG A 1 83 ? -36.278 -10.322 54.945 1.00 80.50 83 ARG A C 1
ATOM 574 O O . ARG A 1 83 ? -36.881 -10.833 55.886 1.00 80.50 83 ARG A O 1
ATOM 581 N N . ALA A 1 84 ? -35.890 -9.047 54.942 1.00 76.88 84 ALA A N 1
ATOM 582 C CA . ALA A 1 84 ? -36.128 -8.132 56.058 1.00 76.88 84 ALA A CA 1
ATOM 583 C C . ALA A 1 84 ? -37.625 -7.856 56.288 1.00 76.88 84 ALA A C 1
ATOM 585 O O . ALA A 1 84 ? -38.085 -7.872 57.430 1.00 76.88 84 ALA A O 1
ATOM 586 N N . GLU A 1 85 ? -38.406 -7.672 55.219 1.00 77.81 85 GLU A N 1
ATOM 587 C CA . GLU A 1 85 ? -39.866 -7.520 55.281 1.00 77.81 85 GLU A CA 1
ATOM 588 C C . GLU A 1 85 ? -40.523 -8.769 55.879 1.00 77.81 85 GLU A C 1
ATOM 590 O O . GLU A 1 85 ? -41.343 -8.657 56.794 1.00 77.81 85 GLU A O 1
ATOM 595 N N . LYS A 1 86 ? -40.107 -9.965 55.437 1.00 83.12 86 LYS A N 1
ATOM 596 C CA . LYS A 1 86 ? -40.599 -11.240 55.978 1.00 83.12 86 LYS A CA 1
ATOM 597 C C . LYS A 1 86 ? -40.272 -11.395 57.466 1.00 83.12 86 LYS A C 1
ATOM 599 O O . LYS A 1 86 ? -41.169 -11.713 58.245 1.00 83.12 86 LYS A O 1
ATOM 604 N N . ALA A 1 87 ? -39.028 -11.133 57.868 1.00 77.06 87 ALA A N 1
ATOM 605 C CA . ALA A 1 87 ? -38.607 -11.196 59.269 1.00 77.06 87 ALA A CA 1
ATOM 606 C C . ALA A 1 87 ? -39.379 -10.191 60.142 1.00 77.06 87 ALA A C 1
ATOM 608 O O . ALA A 1 87 ? -39.849 -10.531 61.227 1.00 77.06 87 ALA A O 1
ATOM 609 N N . THR A 1 88 ? -39.590 -8.971 59.639 1.00 76.38 88 THR A N 1
ATOM 610 C CA . THR A 1 88 ? -40.371 -7.933 60.327 1.00 76.38 88 THR A CA 1
ATOM 611 C C . THR A 1 88 ? -41.833 -8.347 60.495 1.00 76.38 88 THR A C 1
ATOM 613 O O . THR A 1 88 ? -42.412 -8.152 61.565 1.00 76.38 88 THR A O 1
ATOM 616 N N . ALA A 1 89 ? -42.446 -8.940 59.467 1.00 80.38 89 ALA A N 1
ATOM 617 C CA . ALA A 1 89 ? -43.817 -9.439 59.543 1.00 80.38 89 ALA A CA 1
ATOM 618 C C . ALA A 1 89 ? -43.955 -10.574 60.570 1.00 80.38 89 ALA A C 1
ATOM 620 O O . ALA A 1 89 ? -44.876 -10.547 61.387 1.00 80.38 89 ALA A O 1
ATOM 621 N N . GLN A 1 90 ? -43.011 -11.522 60.574 1.00 81.94 90 GLN A N 1
ATOM 622 C CA . GLN A 1 90 ? -42.957 -12.617 61.549 1.00 81.94 90 GLN A CA 1
ATOM 623 C C . GLN A 1 90 ? -42.800 -12.096 62.981 1.00 81.94 90 GLN A C 1
ATOM 625 O O . GLN A 1 90 ? -43.531 -12.527 63.870 1.00 81.94 90 GLN A O 1
ATOM 630 N N . LEU A 1 91 ? -41.915 -11.121 63.203 1.00 77.69 91 LEU A N 1
ATOM 631 C CA . LEU A 1 91 ? -41.723 -10.513 64.519 1.00 77.69 91 LEU A CA 1
ATOM 632 C C . LEU A 1 91 ? -42.970 -9.747 64.987 1.00 77.69 91 LEU A C 1
ATOM 634 O O . LEU A 1 91 ? -43.384 -9.879 66.136 1.00 77.69 91 LEU A O 1
ATOM 638 N N . ARG A 1 92 ? -43.630 -8.998 64.095 1.00 80.00 92 ARG A N 1
ATOM 639 C CA . ARG A 1 92 ? -44.915 -8.344 64.403 1.00 80.00 92 ARG A CA 1
ATOM 640 C C . ARG A 1 92 ? -46.006 -9.349 64.769 1.00 80.00 92 ARG A C 1
ATOM 642 O O . ARG A 1 92 ? -46.839 -9.041 65.617 1.00 80.00 92 ARG A O 1
ATOM 649 N N . ASP A 1 93 ? -46.039 -10.512 64.119 1.00 84.81 93 ASP A N 1
ATOM 650 C CA . ASP A 1 93 ? -46.978 -11.589 64.456 1.00 84.81 93 ASP A CA 1
ATOM 651 C C . ASP A 1 93 ? -46.672 -12.200 65.824 1.00 84.81 93 ASP A C 1
ATOM 653 O O . ASP A 1 93 ? -47.570 -12.346 66.649 1.00 84.81 93 ASP A O 1
ATOM 657 N N . PHE A 1 94 ? -45.395 -12.455 66.108 1.00 81.50 94 PHE A N 1
ATOM 658 C CA . PHE A 1 9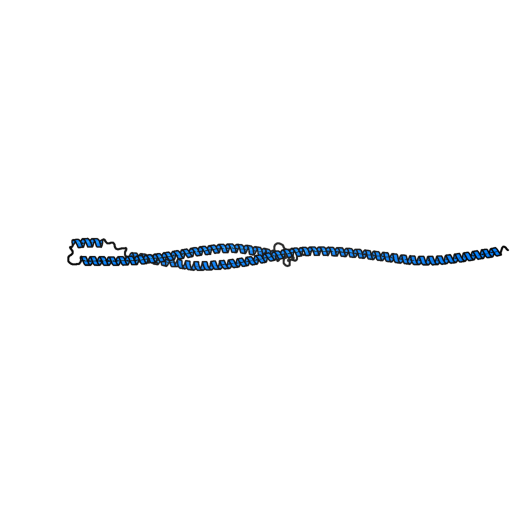4 ? -44.941 -12.953 67.402 1.00 81.50 94 PHE A CA 1
ATOM 659 C C . PHE A 1 94 ? -45.299 -11.998 68.552 1.00 81.50 94 PHE A C 1
ATOM 661 O O . PHE A 1 94 ? -45.903 -12.418 69.537 1.00 81.50 94 PHE A O 1
ATOM 668 N N . ILE A 1 95 ? -45.034 -10.696 68.391 1.00 76.19 95 ILE A N 1
ATOM 669 C CA . ILE A 1 95 ? -45.411 -9.668 69.376 1.00 76.19 95 ILE A CA 1
ATOM 670 C C . ILE A 1 95 ? -46.932 -9.636 69.587 1.00 76.19 95 ILE A C 1
ATOM 672 O O . ILE A 1 95 ? -47.385 -9.502 70.723 1.00 76.19 95 ILE A O 1
ATOM 676 N N . ARG A 1 96 ? -47.738 -9.773 68.521 1.00 81.50 96 ARG A N 1
ATOM 677 C CA . ARG A 1 96 ? -49.207 -9.842 68.638 1.00 81.50 96 ARG A CA 1
ATOM 678 C C . ARG A 1 96 ? -49.657 -11.041 69.475 1.00 81.50 96 ARG A C 1
ATOM 680 O O . ARG A 1 96 ? -50.525 -10.869 70.323 1.00 81.50 96 ARG A O 1
ATOM 687 N N . ARG A 1 97 ? -49.047 -12.216 69.286 1.00 80.75 97 ARG A N 1
ATOM 688 C CA . ARG A 1 97 ? -49.351 -13.420 70.080 1.00 80.75 97 ARG A CA 1
ATOM 689 C C . ARG A 1 97 ? -48.992 -13.246 71.553 1.00 80.75 97 ARG A C 1
ATOM 691 O O . ARG A 1 97 ? -49.798 -13.603 72.400 1.00 80.75 97 ARG A O 1
ATOM 698 N N . ILE A 1 98 ? -47.840 -12.640 71.859 1.00 78.38 98 ILE A N 1
ATOM 699 C CA . ILE A 1 98 ? -47.465 -12.333 73.250 1.00 78.38 98 ILE A CA 1
ATOM 700 C C . ILE A 1 98 ? -48.473 -11.368 73.878 1.00 78.38 98 ILE A C 1
ATOM 702 O O . ILE A 1 98 ? -48.930 -11.606 74.987 1.00 78.38 98 ILE A O 1
ATOM 706 N N . LYS A 1 99 ? -48.857 -10.298 73.170 1.00 75.81 99 LYS A N 1
ATOM 707 C CA . LYS A 1 99 ? -49.866 -9.352 73.671 1.00 75.81 99 LYS A CA 1
ATOM 708 C C . LYS A 1 99 ? -51.204 -10.028 73.967 1.00 75.81 99 LYS A C 1
ATOM 710 O O . LYS A 1 99 ? -51.814 -9.697 74.973 1.00 75.81 99 LYS A O 1
ATOM 715 N N . ALA A 1 100 ? -51.644 -10.948 73.107 1.00 80.25 100 ALA A N 1
ATOM 716 C CA . ALA A 1 100 ? -52.865 -11.718 73.331 1.00 80.25 100 ALA A CA 1
ATOM 717 C C . ALA A 1 100 ? -52.745 -12.623 74.568 1.00 80.25 100 ALA A C 1
ATOM 719 O O . ALA A 1 100 ? -53.629 -12.596 75.412 1.00 80.25 100 ALA A O 1
ATOM 720 N N . PHE A 1 101 ? -51.623 -13.336 74.714 1.00 77.44 101 PHE A N 1
ATOM 721 C CA . PHE A 1 101 ? -51.346 -14.187 75.877 1.00 77.44 101 PHE A CA 1
ATOM 722 C C . PHE A 1 101 ? -51.319 -13.398 77.196 1.00 77.44 101 PHE A C 1
ATOM 724 O O . PHE A 1 101 ? -51.882 -13.831 78.192 1.00 77.44 101 PHE A O 1
ATOM 731 N N . LEU A 1 102 ? -50.704 -12.211 77.208 1.00 72.19 102 LEU A N 1
ATOM 732 C CA . LEU A 1 102 ? -50.662 -11.348 78.396 1.00 72.19 102 LEU A CA 1
ATOM 733 C C . LEU A 1 102 ? -52.022 -10.720 78.751 1.00 72.19 102 LEU A C 1
ATOM 735 O O . LEU A 1 102 ? -52.165 -10.194 79.850 1.00 72.19 102 LEU A O 1
ATOM 739 N N . ALA A 1 103 ? -52.985 -10.723 77.826 1.00 74.06 103 ALA A N 1
ATOM 740 C CA . ALA A 1 103 ? -54.326 -10.176 78.026 1.00 74.06 103 ALA A CA 1
ATOM 741 C C . ALA A 1 103 ? -55.368 -11.242 78.425 1.00 74.06 103 ALA A C 1
ATOM 743 O O . ALA A 1 103 ? -56.508 -10.884 78.715 1.00 74.06 103 ALA A O 1
ATOM 744 N N . GLU A 1 104 ? -55.002 -12.528 78.420 1.00 74.06 104 GLU A N 1
ATOM 745 C CA . GLU A 1 104 ? -55.859 -13.633 78.863 1.00 74.06 104 GLU A CA 1
ATOM 746 C C . GLU A 1 104 ? -55.991 -13.638 80.401 1.00 74.06 104 GLU A C 1
ATOM 748 O O . GLU A 1 104 ? -55.018 -13.411 81.125 1.00 74.06 104 GLU A O 1
ATOM 753 N N . GLU A 1 105 ? -57.206 -13.862 80.919 1.00 56.00 105 GLU A N 1
ATOM 754 C CA . GLU A 1 105 ? -57.479 -13.835 82.363 1.00 56.00 105 GLU A CA 1
ATOM 755 C C . GLU A 1 105 ? -56.702 -14.942 83.103 1.00 56.00 105 GLU A C 1
ATOM 757 O O . GLU A 1 105 ? -56.895 -16.129 82.842 1.00 56.00 105 GLU A O 1
ATOM 762 N N . GLY A 1 106 ? -55.837 -14.552 84.052 1.00 62.84 106 GLY A N 1
ATOM 763 C CA . GLY A 1 106 ? -55.113 -15.477 84.940 1.00 62.84 106 GLY A CA 1
ATOM 764 C C . GLY A 1 106 ? -53.607 -15.225 85.108 1.00 62.84 106 GLY A C 1
ATOM 765 O O . GLY A 1 106 ? -52.990 -15.864 85.959 1.00 62.84 106 GLY A O 1
ATOM 766 N N . ALA A 1 107 ? -53.002 -14.306 84.348 1.00 65.62 107 ALA A N 1
ATOM 767 C CA . ALA A 1 107 ? -51.585 -13.956 84.496 1.00 65.62 107 ALA A CA 1
ATOM 768 C C . ALA A 1 107 ? -51.351 -12.954 85.646 1.00 65.62 107 ALA A C 1
ATOM 770 O O . ALA A 1 107 ? -52.045 -11.940 85.745 1.00 65.62 107 ALA A O 1
ATOM 771 N N . ASP A 1 108 ? -50.366 -13.215 86.518 1.00 75.12 108 ASP A N 1
ATOM 772 C CA . ASP A 1 108 ? -50.045 -12.298 87.615 1.00 75.12 108 ASP A CA 1
ATOM 773 C C . ASP A 1 108 ? -49.393 -10.995 87.089 1.00 75.12 108 ASP A C 1
ATOM 775 O O . ASP A 1 108 ? -48.597 -11.036 86.143 1.00 75.12 108 ASP A O 1
ATOM 779 N N . PRO A 1 109 ? -49.682 -9.828 87.697 1.00 73.88 109 PRO A N 1
ATOM 780 C CA . PRO A 1 109 ? -49.206 -8.535 87.201 1.00 73.88 109 PRO A CA 1
ATOM 781 C C . PRO A 1 109 ? -47.678 -8.400 87.105 1.00 73.88 109 PRO A C 1
ATOM 783 O O . PRO A 1 109 ? -47.182 -7.694 86.225 1.00 73.88 109 PRO A O 1
ATOM 786 N N . GLY A 1 110 ? -46.925 -9.070 87.986 1.00 74.56 110 GLY A N 1
ATOM 787 C CA . GLY A 1 110 ? -45.463 -9.007 88.010 1.00 74.56 110 GLY A CA 1
ATOM 788 C C . GLY A 1 110 ? -44.833 -9.739 86.825 1.00 74.56 110 GLY A C 1
ATOM 789 O O . GLY A 1 110 ? -43.919 -9.215 86.183 1.00 74.56 110 GLY A O 1
ATOM 790 N N . SER A 1 111 ? -45.367 -10.910 86.469 1.00 73.12 111 SER A N 1
ATOM 791 C CA . SER A 1 111 ? -44.946 -11.642 85.266 1.00 73.12 111 SER A CA 1
ATOM 792 C C . SER A 1 111 ? -45.295 -10.893 83.975 1.00 73.12 111 SER A C 1
ATOM 794 O O . SER A 1 111 ? -44.506 -10.910 83.025 1.00 73.12 111 SER A O 1
ATOM 796 N N . ILE A 1 112 ? -46.430 -10.180 83.942 1.00 74.12 112 ILE A N 1
ATOM 797 C CA . ILE A 1 112 ? -46.814 -9.335 82.799 1.00 74.12 112 ILE A CA 1
ATOM 798 C C . ILE A 1 112 ? -45.803 -8.201 82.589 1.00 74.12 112 ILE A C 1
ATOM 800 O O . ILE A 1 112 ? -45.354 -7.993 81.458 1.00 74.12 112 ILE A O 1
ATOM 804 N N . GLU A 1 113 ? -45.404 -7.487 83.650 1.00 77.38 113 GLU A N 1
ATOM 805 C CA . GLU A 1 113 ? -44.421 -6.398 83.538 1.00 77.38 113 GLU A CA 1
ATOM 806 C C . GLU A 1 113 ? -43.072 -6.907 83.007 1.00 77.38 113 GLU A C 1
ATOM 808 O O . GLU A 1 113 ? -42.463 -6.277 82.135 1.00 77.38 113 GLU A O 1
ATOM 813 N N . LEU A 1 114 ? -42.618 -8.066 83.492 1.00 79.06 114 LEU A N 1
ATOM 814 C CA . LEU A 1 114 ? -41.321 -8.636 83.130 1.00 79.06 114 LEU A CA 1
ATOM 815 C C . LEU A 1 114 ? -41.273 -9.015 81.641 1.00 79.06 114 LEU A C 1
ATOM 817 O O . LEU A 1 114 ? -40.360 -8.597 80.923 1.00 79.06 114 LEU A O 1
ATOM 821 N N . VAL A 1 115 ? -42.308 -9.700 81.141 1.00 77.25 115 VAL A N 1
ATOM 822 C CA . VAL A 1 115 ? -42.428 -10.038 79.712 1.00 77.25 115 VAL A CA 1
ATOM 823 C C . VAL A 1 115 ? -42.596 -8.777 78.857 1.00 77.25 115 VAL A C 1
ATOM 825 O O . VAL A 1 115 ? -41.964 -8.663 77.803 1.00 77.25 115 VAL A O 1
ATOM 828 N N . ALA A 1 116 ? -43.384 -7.795 79.303 1.00 75.50 116 ALA A N 1
ATOM 829 C CA . ALA A 1 116 ? -43.574 -6.536 78.583 1.00 75.50 116 ALA A CA 1
ATOM 830 C C . ALA A 1 116 ? -42.260 -5.749 78.429 1.00 75.50 116 ALA A C 1
ATOM 832 O O . ALA A 1 116 ? -41.958 -5.274 77.331 1.00 75.50 116 ALA A O 1
ATOM 833 N N . ARG A 1 117 ? -41.437 -5.666 79.486 1.00 76.38 117 ARG A N 1
ATOM 834 C CA . ARG A 1 117 ? -40.094 -5.059 79.423 1.00 76.38 117 ARG A CA 1
ATOM 835 C C . ARG A 1 117 ? -39.178 -5.791 78.444 1.00 76.38 117 ARG A C 1
ATOM 837 O O . ARG A 1 117 ? -38.451 -5.144 77.693 1.00 76.38 117 ARG A O 1
ATOM 844 N N . GLN A 1 118 ? -39.229 -7.121 78.414 1.00 76.00 118 GLN A N 1
ATOM 845 C CA . GLN A 1 118 ? -38.404 -7.920 77.507 1.00 76.00 118 GLN A CA 1
ATOM 846 C C . GLN A 1 118 ? -38.805 -7.733 76.038 1.00 76.00 118 GLN A C 1
ATOM 848 O O . GLN A 1 118 ? -37.931 -7.630 75.182 1.00 76.00 118 GLN A O 1
ATOM 853 N N . VAL A 1 119 ? -40.106 -7.607 75.750 1.00 74.19 119 VAL A N 1
ATOM 854 C CA . VAL A 1 119 ? -40.620 -7.289 74.406 1.00 74.19 119 VAL A CA 1
ATOM 855 C C . VAL A 1 119 ? -40.243 -5.870 73.974 1.00 74.19 119 VAL A C 1
ATOM 857 O O . VAL A 1 119 ? -39.858 -5.673 72.823 1.00 74.19 119 VAL A O 1
ATOM 860 N N . LEU A 1 120 ? -40.319 -4.888 74.879 1.00 71.25 120 LEU A N 1
ATOM 861 C CA . LEU A 1 120 ? -39.905 -3.505 74.605 1.00 71.25 120 LEU A CA 1
ATOM 862 C C . LEU A 1 120 ? -38.407 -3.390 74.281 1.00 71.25 120 LEU A C 1
ATOM 864 O O . LEU A 1 120 ? -38.019 -2.501 73.528 1.00 71.25 120 LEU A O 1
ATOM 868 N N . ASN A 1 121 ? -37.587 -4.311 74.796 1.00 75.19 121 ASN A N 1
ATOM 869 C CA . ASN A 1 121 ? -36.160 -4.407 74.487 1.00 75.19 121 ASN A CA 1
ATOM 870 C C . ASN A 1 121 ? -35.844 -5.140 73.170 1.00 75.19 121 ASN A C 1
ATOM 872 O O . ASN A 1 121 ? -34.672 -5.232 72.800 1.00 75.19 121 ASN A O 1
ATOM 876 N N . ILE A 1 122 ? -36.838 -5.670 72.445 1.00 69.25 122 ILE A N 1
ATOM 877 C CA . ILE A 1 122 ? -36.587 -6.280 71.136 1.00 69.25 122 ILE A CA 1
ATOM 878 C C . ILE A 1 122 ? -36.325 -5.173 70.114 1.00 69.25 122 ILE A C 1
ATOM 880 O O . ILE A 1 122 ? -37.236 -4.490 69.645 1.00 69.25 122 ILE A O 1
ATOM 884 N N . SER A 1 123 ? -35.068 -5.048 69.707 1.00 61.72 123 SER A N 1
ATOM 885 C CA . SER A 1 123 ? -34.675 -4.217 68.575 1.00 61.72 123 SER A CA 1
ATOM 886 C C . SER A 1 123 ? -35.245 -4.802 67.283 1.00 61.72 123 SER A C 1
ATOM 888 O O . SER A 1 123 ? -34.884 -5.907 66.872 1.00 61.72 123 SER A O 1
ATOM 890 N N . LEU A 1 124 ? -36.135 -4.063 66.620 1.00 59.56 124 LEU A N 1
ATOM 891 C CA . LEU A 1 124 ? -36.567 -4.409 65.268 1.00 59.56 124 LEU A CA 1
ATOM 892 C C . LEU A 1 124 ? -35.356 -4.353 64.320 1.00 59.56 124 LEU A C 1
ATOM 894 O O . LEU A 1 124 ? -34.525 -3.448 64.455 1.00 59.56 124 LEU A O 1
ATOM 898 N N . PRO A 1 125 ? -35.256 -5.267 63.335 1.00 56.59 125 PRO A N 1
ATOM 899 C CA . PRO A 1 125 ? -34.315 -5.070 62.244 1.00 56.59 125 PRO A CA 1
ATOM 900 C C . PRO A 1 125 ? -34.623 -3.721 61.577 1.00 56.59 125 PRO A C 1
ATOM 902 O O . PRO A 1 125 ? -35.762 -3.253 61.621 1.00 56.59 125 PRO A O 1
ATOM 905 N N . SER A 1 126 ? -33.585 -3.089 61.028 1.00 61.09 126 SER A N 1
ATOM 906 C CA . SER A 1 126 ? -33.570 -1.755 60.407 1.00 61.09 126 SER A CA 1
ATOM 907 C C . SER A 1 126 ? -34.919 -1.323 59.816 1.00 61.09 126 SER A C 1
ATOM 909 O O . SER A 1 126 ? -35.566 -2.110 59.122 1.00 61.09 126 SER A O 1
ATOM 911 N N . SER A 1 127 ? -35.342 -0.073 60.051 1.00 64.88 127 SER A N 1
ATOM 912 C CA . SER A 1 127 ? -36.678 0.382 59.645 1.00 64.88 127 SER A CA 1
ATOM 913 C C . SER A 1 127 ? -36.941 0.115 58.149 1.00 64.88 127 SER A C 1
ATOM 915 O O . SER A 1 127 ? -36.065 0.363 57.315 1.00 64.88 127 SER A O 1
ATOM 917 N N . PRO A 1 128 ? -38.147 -0.349 57.765 1.00 64.56 128 PRO A N 1
ATOM 918 C CA . PRO A 1 128 ? -38.503 -0.571 56.361 1.00 64.56 128 PRO A CA 1
ATOM 919 C C . PRO A 1 128 ? -38.246 0.653 55.469 1.00 64.56 128 PRO A C 1
ATOM 921 O O . PRO A 1 128 ? -37.845 0.507 54.317 1.00 64.56 128 PRO A O 1
ATOM 924 N N . SER A 1 129 ? -38.405 1.856 56.031 1.00 69.38 129 SER A N 1
ATOM 925 C CA . SER A 1 129 ? -38.078 3.129 55.388 1.00 69.38 129 SER A CA 1
ATOM 926 C C . SER A 1 129 ? -36.597 3.252 55.026 1.00 69.38 129 SER A C 1
ATOM 928 O O . SER A 1 129 ? -36.287 3.661 53.912 1.00 69.38 129 SER A O 1
ATOM 930 N N . ARG A 1 130 ? -35.675 2.820 55.897 1.00 70.50 130 ARG A N 1
ATOM 931 C CA . ARG A 1 130 ? -34.231 2.865 55.623 1.00 70.50 130 ARG A CA 1
ATOM 932 C C . ARG A 1 130 ? -33.825 1.916 54.495 1.00 70.50 130 ARG A C 1
ATOM 934 O O . ARG A 1 130 ? -32.971 2.252 53.682 1.00 70.50 130 ARG A O 1
ATOM 941 N N . ILE A 1 131 ? -34.459 0.746 54.416 1.00 68.56 131 ILE A N 1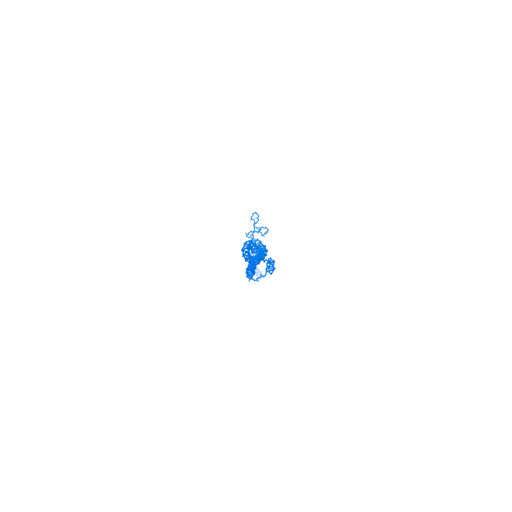
ATOM 942 C CA . ILE A 1 131 ? -34.236 -0.220 53.327 1.00 68.56 131 ILE A CA 1
ATOM 943 C C . ILE A 1 131 ? -34.807 0.309 52.003 1.00 68.56 131 ILE A C 1
ATOM 945 O O . ILE A 1 131 ? -34.190 0.146 50.951 1.00 68.56 131 ILE A O 1
ATOM 949 N N . GLN A 1 132 ? -35.972 0.962 52.042 1.00 71.50 132 GLN A N 1
ATOM 950 C CA . GLN A 1 132 ? -36.549 1.643 50.881 1.00 71.50 132 GLN A CA 1
ATOM 951 C C . GLN A 1 132 ? -35.650 2.768 50.364 1.00 71.50 132 GLN A C 1
ATOM 953 O O . GLN A 1 132 ? -35.476 2.893 49.154 1.00 71.50 132 GLN A O 1
ATOM 958 N N . GLU A 1 133 ? -35.066 3.549 51.267 1.00 77.62 133 GLU A N 1
ATOM 959 C CA . GLU A 1 133 ? -34.160 4.647 50.939 1.00 77.62 133 GLU A CA 1
ATOM 960 C C . GLU A 1 133 ? -32.880 4.140 50.260 1.00 77.62 133 GLU A C 1
ATOM 962 O O . GLU A 1 133 ? -32.563 4.584 49.159 1.00 77.62 133 GLU A O 1
ATOM 967 N N . LEU A 1 134 ? -32.245 3.102 50.817 1.00 72.06 134 LEU A N 1
ATOM 968 C CA . LEU A 1 134 ? -31.099 2.415 50.201 1.00 72.06 134 LEU A CA 1
ATOM 969 C C . LEU A 1 134 ? -31.414 1.868 48.800 1.00 72.06 134 LEU A C 1
ATOM 971 O O . LEU A 1 134 ? -30.606 1.983 47.882 1.00 72.06 134 LEU A O 1
ATOM 975 N N . LEU A 1 135 ? -32.598 1.284 48.598 1.00 74.19 135 LEU A N 1
ATOM 976 C CA . LEU A 1 135 ? -33.007 0.801 47.275 1.00 74.19 135 LEU A CA 1
ATOM 977 C C . LEU A 1 135 ? -33.262 1.931 46.278 1.00 74.19 135 LEU A C 1
ATOM 979 O O . LEU A 1 135 ? -33.042 1.742 45.080 1.00 74.19 135 LEU A O 1
ATOM 983 N N . ARG A 1 136 ? -33.750 3.081 46.753 1.00 81.25 136 ARG A N 1
ATOM 984 C CA . ARG A 1 136 ? -33.924 4.277 45.928 1.00 81.25 136 ARG A CA 1
ATOM 985 C C . ARG A 1 136 ? -32.563 4.801 45.480 1.00 81.25 136 ARG A C 1
ATOM 987 O O . ARG A 1 136 ? -32.377 4.978 44.283 1.00 81.25 136 ARG A O 1
ATOM 994 N N . GLU A 1 137 ? -31.616 4.944 46.405 1.00 76.69 137 GLU A N 1
ATOM 995 C CA . GLU A 1 137 ? -30.237 5.361 46.112 1.00 76.69 137 GLU A CA 1
ATOM 996 C C . GLU A 1 137 ? -29.546 4.408 45.124 1.00 76.69 137 GLU A C 1
ATOM 998 O O . GLU A 1 137 ? -28.900 4.850 44.175 1.00 76.69 137 GLU A O 1
ATOM 1003 N N . MET A 1 138 ? -29.735 3.092 45.277 1.00 73.12 138 MET A N 1
ATOM 1004 C CA . MET A 1 138 ? -29.202 2.106 44.329 1.00 73.12 138 MET A CA 1
ATOM 1005 C C . MET A 1 138 ? -29.844 2.200 42.944 1.00 73.12 138 MET A C 1
ATOM 1007 O O . MET A 1 138 ? -29.136 2.121 41.943 1.00 73.12 138 MET A O 1
ATOM 1011 N N . ARG A 1 139 ? -31.168 2.381 42.855 1.00 76.56 139 ARG A N 1
ATOM 1012 C CA . ARG A 1 139 ? -31.847 2.594 41.563 1.00 76.56 139 ARG A CA 1
ATOM 1013 C C . ARG A 1 139 ? -31.379 3.870 40.882 1.00 76.56 139 ARG A C 1
ATOM 1015 O O . ARG A 1 139 ? -31.166 3.853 39.677 1.00 76.56 139 ARG A O 1
ATOM 1022 N N . GLU A 1 140 ? -31.199 4.940 41.645 1.00 80.50 140 GLU A N 1
ATOM 1023 C CA . GLU A 1 140 ? -30.694 6.218 41.145 1.00 80.50 140 GLU A CA 1
ATOM 1024 C C . GLU A 1 140 ? -29.252 6.066 40.633 1.00 80.50 140 GLU A C 1
ATOM 1026 O O . GLU A 1 140 ? -28.941 6.466 39.513 1.00 80.50 140 GLU A O 1
ATOM 1031 N N . SER A 1 141 ? -28.406 5.346 41.374 1.00 74.19 141 SER A N 1
ATOM 1032 C CA . SER A 1 141 ? -27.031 5.030 40.958 1.00 74.19 141 SER A CA 1
ATOM 1033 C C . SER A 1 141 ? -26.985 4.170 39.688 1.00 74.19 141 SER A C 1
ATOM 1035 O O . SER A 1 141 ? -26.111 4.352 38.848 1.00 74.19 141 SER A O 1
ATOM 1037 N N . ILE A 1 142 ? -27.947 3.261 39.506 1.00 75.31 142 ILE A N 1
ATOM 1038 C CA . ILE A 1 142 ? -28.072 2.440 38.293 1.00 75.31 142 ILE A CA 1
ATOM 1039 C C . ILE A 1 142 ? -28.620 3.244 37.120 1.00 75.31 142 ILE A C 1
ATOM 1041 O O . ILE A 1 142 ? -28.158 3.056 36.003 1.00 75.31 142 ILE A O 1
ATOM 1045 N N . SER A 1 143 ? -29.550 4.174 37.347 1.00 71.88 143 SER A N 1
ATOM 1046 C CA . SER A 1 143 ? -30.001 5.080 36.284 1.00 71.88 143 SER A CA 1
ATOM 1047 C C . SER A 1 143 ? -28.873 5.986 35.786 1.00 71.88 143 SER A C 1
ATOM 1049 O O . SER A 1 143 ? -28.802 6.282 34.600 1.00 71.88 143 SER A O 1
ATOM 1051 N N . GLN A 1 144 ? -27.908 6.335 36.643 1.00 71.75 144 GLN A N 1
ATOM 1052 C CA . GLN A 1 144 ? -26.696 7.039 36.210 1.00 71.75 144 GLN A CA 1
ATOM 1053 C C . GLN A 1 144 ? -25.783 6.175 35.314 1.00 71.75 144 GLN A C 1
ATOM 1055 O O . GLN A 1 144 ? -24.926 6.717 34.614 1.00 71.75 144 GLN A O 1
ATOM 1060 N N . LEU A 1 145 ? -25.991 4.851 35.252 1.00 74.00 145 LEU A N 1
ATOM 1061 C CA . LEU A 1 145 ? -25.326 3.964 34.289 1.00 74.00 145 LEU A CA 1
ATOM 1062 C C . LEU A 1 145 ? -25.924 4.051 32.876 1.00 74.00 145 LEU A C 1
ATOM 1064 O O . LEU A 1 145 ? -25.379 3.420 31.977 1.00 74.00 145 LEU A O 1
ATOM 1068 N N . GLU A 1 146 ? -26.956 4.862 32.612 1.00 67.75 146 GLU A N 1
ATOM 1069 C CA . GLU A 1 146 ? -27.352 5.197 31.228 1.00 67.75 146 GLU A CA 1
ATOM 1070 C C . GLU A 1 146 ? -26.164 5.753 30.416 1.00 67.75 146 GLU A C 1
ATOM 1072 O O . GLU A 1 146 ? -26.035 5.492 29.217 1.00 67.75 146 GLU A O 1
ATOM 1077 N N . GLY A 1 147 ? -25.219 6.434 31.078 1.00 75.00 147 GLY A N 1
ATOM 1078 C CA . GLY A 1 147 ? -23.949 6.830 30.467 1.00 75.00 147 GLY A CA 1
ATOM 1079 C C . GLY A 1 147 ? -23.090 5.642 30.009 1.00 75.00 147 GLY A C 1
ATOM 1080 O O . GLY A 1 147 ? -22.396 5.739 28.999 1.00 75.00 147 GLY A O 1
ATOM 1081 N N . VAL A 1 148 ? -23.166 4.497 30.693 1.00 80.81 148 VAL A N 1
ATOM 1082 C CA . VAL A 1 148 ? -22.475 3.256 30.306 1.00 80.81 148 VAL A CA 1
ATOM 1083 C C . VAL A 1 148 ? -23.084 2.674 29.034 1.00 80.81 148 VAL A C 1
ATOM 1085 O O . VAL A 1 148 ? -22.337 2.236 28.165 1.00 80.81 148 VAL A O 1
ATOM 1088 N N . ASP A 1 149 ? -24.403 2.737 28.856 1.00 79.81 149 ASP A N 1
ATOM 1089 C CA . ASP A 1 149 ? -25.054 2.275 27.623 1.00 79.81 149 ASP A CA 1
ATOM 1090 C C . ASP A 1 149 ? -24.689 3.146 26.416 1.00 79.81 149 ASP A C 1
ATOM 1092 O O . ASP A 1 149 ? -24.403 2.625 25.331 1.00 79.81 149 ASP A O 1
ATOM 1096 N N . ALA A 1 150 ? -24.589 4.463 26.614 1.00 85.06 150 ALA A N 1
ATOM 1097 C CA . ALA A 1 150 ? -24.054 5.371 25.603 1.00 85.06 150 ALA A CA 1
ATOM 1098 C C . ALA A 1 150 ? -22.595 5.026 25.240 1.00 85.06 150 ALA A C 1
ATOM 1100 O O . ALA A 1 150 ? -22.253 4.960 24.056 1.00 85.06 150 ALA A O 1
ATOM 1101 N N . VAL A 1 151 ? -21.746 4.737 26.236 1.00 83.62 151 VAL A N 1
ATOM 1102 C CA . VAL A 1 151 ? -20.360 4.284 26.022 1.00 83.62 151 VAL A CA 1
ATOM 1103 C C . VAL A 1 151 ? -20.324 2.946 25.285 1.00 83.62 151 VAL A C 1
ATOM 1105 O O . VAL A 1 151 ? -19.560 2.806 24.334 1.00 83.62 151 VAL A O 1
ATOM 1108 N N . LEU A 1 152 ? -21.155 1.971 25.651 1.00 86.75 152 LEU A N 1
ATOM 1109 C CA . LEU A 1 152 ? -21.208 0.655 25.008 1.00 86.75 152 LEU A CA 1
ATOM 1110 C C . LEU A 1 152 ? -21.631 0.740 23.541 1.00 86.75 152 LEU A C 1
ATOM 1112 O O . LEU A 1 152 ? -21.038 0.071 22.694 1.00 86.75 152 LEU A O 1
ATOM 1116 N N . ASN A 1 153 ? -22.625 1.572 23.228 1.00 88.62 153 ASN A N 1
ATOM 1117 C CA . ASN A 1 153 ? -23.067 1.776 21.852 1.00 88.62 153 ASN A CA 1
ATOM 1118 C C . ASN A 1 153 ? -22.005 2.530 21.033 1.00 88.62 153 ASN A C 1
ATOM 1120 O O . ASN A 1 153 ? -21.625 2.090 19.949 1.00 88.62 153 ASN A O 1
ATOM 1124 N N . SER A 1 154 ? -21.460 3.620 21.584 1.00 85.00 154 SER A N 1
ATOM 1125 C CA . SER A 1 154 ? -20.409 4.414 20.936 1.00 85.00 154 SER A CA 1
ATOM 1126 C C . SER A 1 154 ? -19.140 3.592 20.678 1.00 85.00 154 SER A C 1
ATOM 1128 O O . SER A 1 154 ? -18.606 3.594 19.570 1.00 85.00 154 SER A O 1
ATOM 1130 N N . THR A 1 155 ? -18.691 2.801 21.657 1.00 87.12 155 THR A N 1
ATOM 1131 C CA . THR A 1 155 ? -17.527 1.910 21.507 1.00 87.12 155 THR A CA 1
ATOM 1132 C C . THR A 1 155 ? -17.792 0.773 20.527 1.00 87.12 155 THR A C 1
ATOM 1134 O O . THR A 1 155 ? -16.899 0.443 19.753 1.00 87.12 155 THR A O 1
ATOM 1137 N N . ALA A 1 156 ? -19.005 0.211 20.474 1.00 87.62 156 ALA A N 1
ATOM 1138 C CA . ALA A 1 156 ? -19.360 -0.793 19.470 1.00 87.62 156 ALA A CA 1
ATOM 1139 C C . ALA A 1 156 ? -19.297 -0.226 18.042 1.00 87.62 156 ALA A C 1
ATOM 1141 O O . ALA A 1 156 ? -18.713 -0.853 17.155 1.00 87.62 156 ALA A O 1
ATOM 1142 N N . GLN A 1 157 ? -19.847 0.973 17.826 1.00 90.25 157 GLN A N 1
ATOM 1143 C CA . GLN A 1 157 ? -19.777 1.667 16.537 1.00 90.25 157 GLN A CA 1
ATOM 1144 C C . GLN A 1 157 ? -18.334 2.035 16.177 1.00 90.25 157 GLN A C 1
ATOM 1146 O O . GLN A 1 157 ? -17.886 1.754 15.066 1.00 90.25 157 GLN A O 1
ATOM 1151 N N . GLY A 1 158 ? -17.581 2.592 17.130 1.00 86.69 158 GLY A N 1
ATOM 1152 C CA . GLY A 1 158 ? -16.171 2.933 16.958 1.00 86.69 158 GLY A CA 1
ATOM 1153 C C . GLY A 1 158 ? -15.307 1.713 16.636 1.00 86.69 158 GLY A C 1
ATOM 1154 O O . GLY A 1 158 ? -14.474 1.770 15.736 1.00 86.69 158 GLY A O 1
ATOM 1155 N N . LEU A 1 159 ? -15.549 0.579 17.297 1.00 90.31 159 LEU A N 1
ATOM 1156 C CA . LEU A 1 159 ? -14.854 -0.680 17.033 1.00 90.31 159 LEU A CA 1
ATOM 1157 C C . LEU A 1 159 ? -15.193 -1.238 15.647 1.00 90.31 159 LEU A C 1
ATOM 1159 O O . LEU A 1 159 ? -14.299 -1.706 14.941 1.00 90.31 159 LEU A O 1
ATOM 1163 N N . ALA A 1 160 ? -16.462 -1.181 15.237 1.00 90.81 160 ALA A N 1
ATOM 1164 C CA . ALA A 1 160 ? -16.878 -1.587 13.897 1.00 90.81 160 ALA A CA 1
ATOM 1165 C C . ALA A 1 160 ? -16.221 -0.708 12.820 1.00 90.81 160 ALA A C 1
ATOM 1167 O O . ALA A 1 160 ? -15.659 -1.235 11.858 1.00 90.81 160 ALA A O 1
ATOM 1168 N N . ALA A 1 161 ? -16.209 0.613 13.022 1.00 91.75 161 ALA A N 1
ATOM 1169 C CA . ALA A 1 161 ? -15.538 1.559 12.138 1.00 91.75 161 ALA A CA 1
ATOM 1170 C C . ALA A 1 161 ? -14.023 1.302 12.075 1.00 91.75 161 ALA A C 1
ATOM 1172 O O . ALA A 1 161 ? -13.464 1.210 10.983 1.00 91.75 161 ALA A O 1
ATOM 1173 N N . ALA A 1 162 ? -13.364 1.098 13.220 1.00 91.12 162 ALA A N 1
ATOM 1174 C CA . ALA A 1 162 ? -11.935 0.797 13.281 1.00 91.12 162 ALA A CA 1
ATOM 1175 C C . ALA A 1 162 ? -11.594 -0.522 12.570 1.00 91.12 162 ALA A C 1
ATOM 1177 O O . ALA A 1 162 ? -10.638 -0.583 11.802 1.00 91.12 162 ALA A O 1
ATOM 1178 N N . ARG A 1 163 ? -12.400 -1.576 12.750 1.00 90.94 163 ARG A N 1
ATOM 1179 C CA . ARG A 1 163 ? -12.233 -2.851 12.029 1.00 90.94 163 ARG A CA 1
ATOM 1180 C C . ARG A 1 163 ? -12.455 -2.699 10.524 1.00 90.94 163 ARG A C 1
ATOM 1182 O O . ARG A 1 163 ? -11.699 -3.276 9.744 1.00 90.94 163 ARG A O 1
ATOM 1189 N N . GLY A 1 164 ? -13.441 -1.900 10.116 1.00 93.88 164 GLY A N 1
ATOM 1190 C CA . GLY A 1 164 ? -13.681 -1.564 8.712 1.00 93.88 164 GLY A CA 1
ATOM 1191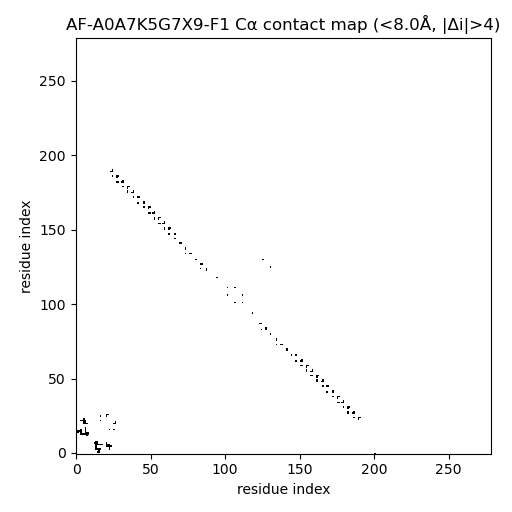 C C . GLY A 1 164 ? -12.492 -0.836 8.083 1.00 93.88 164 GLY A C 1
ATOM 1192 O O . GLY A 1 164 ? -11.997 -1.252 7.038 1.00 93.88 164 GLY A O 1
ATOM 1193 N N . LEU A 1 165 ? -11.974 0.190 8.758 1.00 93.81 165 LEU A N 1
ATOM 1194 C CA . LEU A 1 165 ? -10.792 0.938 8.326 1.00 93.81 165 LEU A CA 1
ATOM 1195 C C . LEU A 1 165 ? -9.525 0.061 8.300 1.00 93.81 165 LEU A C 1
ATOM 1197 O O . LEU A 1 165 ? -8.723 0.185 7.378 1.00 93.81 165 LEU A O 1
ATOM 1201 N N . LEU A 1 166 ? -9.363 -0.878 9.241 1.00 93.38 166 LEU A N 1
ATOM 1202 C CA . LEU A 1 166 ? -8.274 -1.865 9.218 1.00 93.38 166 LEU A CA 1
ATOM 1203 C C . LEU A 1 166 ? -8.350 -2.758 7.975 1.00 93.38 166 LEU A C 1
ATOM 1205 O O . LEU A 1 166 ? -7.328 -3.018 7.341 1.00 93.38 166 LEU A O 1
ATOM 1209 N N . ALA A 1 167 ? -9.546 -3.234 7.620 1.00 94.12 167 ALA A N 1
ATOM 1210 C CA . ALA A 1 167 ? -9.744 -4.057 6.430 1.00 94.12 167 ALA A CA 1
ATOM 1211 C C . ALA A 1 167 ? -9.454 -3.266 5.145 1.00 94.12 167 ALA A C 1
ATOM 1213 O O . ALA A 1 167 ? -8.679 -3.726 4.308 1.00 94.12 167 ALA A O 1
ATOM 1214 N N . GLN A 1 168 ? -9.999 -2.051 5.032 1.00 94.25 168 GLN A N 1
ATOM 1215 C CA . GLN A 1 168 ? -9.755 -1.160 3.894 1.00 94.25 168 GLN A CA 1
ATOM 1216 C C . GLN A 1 168 ? -8.274 -0.799 3.755 1.00 94.25 168 GLN A C 1
ATOM 1218 O O . GLN A 1 168 ? -7.733 -0.822 2.652 1.00 94.25 168 GLN A O 1
ATOM 1223 N N . GLY A 1 169 ? -7.594 -0.505 4.866 1.00 93.31 169 GLY A N 1
ATOM 1224 C CA . GLY A 1 169 ? -6.168 -0.211 4.849 1.00 93.31 169 GLY A CA 1
ATOM 1225 C C . GLY A 1 169 ? -5.331 -1.432 4.455 1.00 93.31 169 GLY A C 1
ATOM 1226 O O . GLY A 1 169 ? -4.416 -1.299 3.655 1.00 93.31 169 GLY A O 1
ATOM 1227 N N . ARG A 1 170 ? -5.654 -2.647 4.917 1.00 92.25 170 ARG A N 1
ATOM 1228 C CA . ARG A 1 170 ? -4.944 -3.869 4.479 1.00 92.25 170 ARG A CA 1
ATOM 1229 C C . ARG A 1 170 ? -5.071 -4.105 2.974 1.00 92.25 170 ARG A C 1
ATOM 1231 O O . ARG A 1 170 ? -4.077 -4.388 2.314 1.00 92.25 170 ARG A O 1
ATOM 1238 N N . ASP A 1 171 ? -6.272 -3.937 2.441 1.00 94.19 171 ASP A N 1
ATOM 1239 C CA . ASP A 1 171 ? -6.561 -4.054 1.011 1.00 94.19 171 ASP A CA 1
ATOM 1240 C C . ASP A 1 171 ? -5.854 -2.953 0.188 1.00 94.19 171 ASP A C 1
ATOM 1242 O O . ASP A 1 171 ? -5.224 -3.226 -0.837 1.00 94.19 171 ASP A O 1
ATOM 1246 N N . ALA A 1 172 ? -5.837 -1.711 0.684 1.00 91.69 172 ALA A N 1
ATOM 1247 C CA . ALA A 1 172 ? -5.045 -0.633 0.091 1.00 91.69 172 ALA A CA 1
ATOM 1248 C C . ALA A 1 172 ? -3.538 -0.946 0.087 1.00 91.69 172 ALA A C 1
ATOM 1250 O O . ALA A 1 172 ? -2.864 -0.648 -0.901 1.00 91.69 172 ALA A O 1
ATOM 1251 N N . ARG A 1 173 ? -3.017 -1.594 1.140 1.00 90.88 173 ARG A N 1
ATOM 1252 C CA . ARG A 1 173 ? -1.616 -2.035 1.209 1.00 90.88 173 ARG A CA 1
ATOM 1253 C C . ARG A 1 173 ? -1.301 -3.053 0.127 1.00 90.88 173 ARG A C 1
ATOM 1255 O O . ARG A 1 173 ? -0.331 -2.888 -0.601 1.00 90.88 173 ARG A O 1
ATOM 1262 N N . GLN A 1 174 ? -2.143 -4.073 0.004 1.00 91.38 174 GLN A N 1
ATOM 1263 C CA . GLN A 1 174 ? -1.959 -5.140 -0.973 1.00 91.38 174 GLN A CA 1
ATOM 1264 C C . GLN A 1 174 ? -1.979 -4.593 -2.407 1.00 91.38 174 GLN A C 1
ATOM 1266 O O . GLN A 1 174 ? -1.145 -4.968 -3.229 1.00 91.38 174 GLN A O 1
ATOM 1271 N N . ARG A 1 175 ? -2.877 -3.644 -2.704 1.00 90.25 175 ARG A N 1
ATOM 1272 C CA . ARG A 1 175 ? -2.857 -2.931 -3.990 1.00 90.25 175 ARG A CA 1
ATOM 1273 C C . ARG A 1 175 ? -1.565 -2.146 -4.205 1.00 90.25 175 ARG A C 1
ATOM 1275 O O .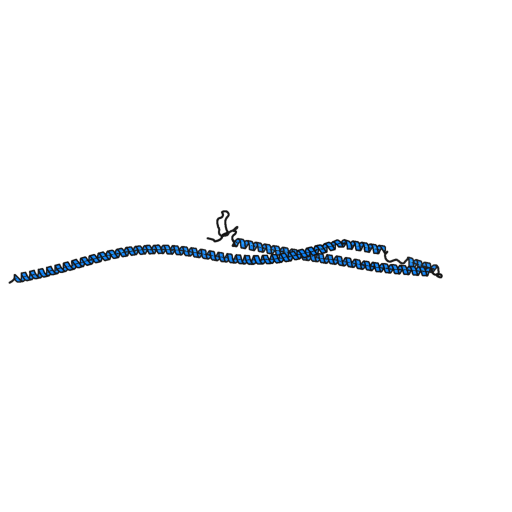 ARG A 1 175 ? -1.008 -2.194 -5.298 1.00 90.25 175 ARG A O 1
ATOM 1282 N N . ALA A 1 176 ? -1.086 -1.429 -3.188 1.00 90.00 176 ALA A N 1
ATOM 1283 C CA . ALA A 1 176 ? 0.157 -0.667 -3.279 1.00 90.00 176 ALA A CA 1
ATOM 1284 C C . ALA A 1 176 ? 1.376 -1.578 -3.518 1.00 90.00 176 ALA A C 1
ATOM 1286 O O . ALA A 1 176 ? 2.231 -1.250 -4.339 1.00 90.00 176 ALA A O 1
ATOM 1287 N N . GLU A 1 177 ? 1.430 -2.740 -2.865 1.00 89.12 177 GLU A N 1
ATOM 1288 C CA . GLU A 1 177 ? 2.452 -3.768 -3.096 1.00 89.12 177 GLU A CA 1
ATOM 1289 C C . GLU A 1 177 ? 2.416 -4.285 -4.543 1.00 89.12 177 GLU A C 1
ATOM 1291 O O . GLU A 1 177 ? 3.458 -4.325 -5.195 1.00 89.12 177 GLU A O 1
ATOM 1296 N N . GLY A 1 178 ? 1.228 -4.571 -5.089 1.00 90.25 178 GLY A N 1
ATOM 1297 C CA . GLY A 1 178 ? 1.075 -4.963 -6.496 1.00 90.25 178 GLY A CA 1
ATOM 1298 C C . GLY A 1 178 ? 1.590 -3.899 -7.474 1.00 90.25 178 GLY A C 1
ATOM 1299 O O . GLY A 1 178 ? 2.404 -4.196 -8.347 1.00 90.25 178 GLY A O 1
ATOM 1300 N N . VAL A 1 179 ? 1.202 -2.634 -7.276 1.00 90.69 179 VAL A N 1
ATOM 1301 C CA . VAL A 1 179 ? 1.687 -1.504 -8.094 1.00 90.69 179 VAL A CA 1
ATOM 1302 C C . VAL A 1 179 ? 3.206 -1.346 -7.987 1.00 90.69 179 VAL A C 1
ATOM 1304 O O . VAL A 1 179 ? 3.880 -1.071 -8.979 1.00 90.69 179 VAL A O 1
ATOM 1307 N N . ARG A 1 180 ? 3.775 -1.522 -6.789 1.00 91.12 180 ARG A N 1
ATOM 1308 C CA . ARG A 1 180 ? 5.226 -1.465 -6.573 1.00 91.12 180 ARG A CA 1
ATOM 1309 C C . ARG A 1 180 ? 5.946 -2.528 -7.403 1.00 91.12 180 ARG A C 1
ATOM 1311 O O . ARG A 1 180 ? 6.957 -2.220 -8.032 1.00 91.12 180 ARG A O 1
ATOM 1318 N N . ASP A 1 181 ? 5.438 -3.754 -7.409 1.00 89.56 181 ASP A N 1
ATOM 1319 C CA . ASP A 1 181 ? 6.066 -4.868 -8.116 1.00 89.56 181 ASP A CA 1
ATOM 1320 C C . ASP A 1 181 ? 5.992 -4.676 -9.646 1.00 89.56 181 ASP A C 1
ATOM 1322 O O . ASP A 1 181 ? 6.987 -4.899 -10.348 1.00 89.56 181 ASP A O 1
ATOM 1326 N N . GLU A 1 182 ? 4.876 -4.147 -10.163 1.00 90.44 182 GLU A N 1
ATOM 1327 C CA . GLU A 1 182 ? 4.736 -3.739 -11.571 1.00 90.44 182 GLU A CA 1
ATOM 1328 C C . GLU A 1 182 ? 5.706 -2.611 -11.960 1.00 90.44 182 GLU A C 1
ATOM 1330 O O . GLU A 1 182 ? 6.382 -2.683 -12.995 1.00 90.44 182 GLU A O 1
ATOM 1335 N N . LEU A 1 183 ? 5.832 -1.578 -11.119 1.00 90.25 183 LEU A N 1
ATOM 1336 C CA . LEU A 1 183 ? 6.774 -0.476 -11.334 1.00 90.25 183 LEU A CA 1
ATOM 1337 C C . LEU A 1 183 ? 8.225 -0.969 -11.317 1.00 90.25 183 LEU A C 1
ATOM 1339 O O . LEU A 1 183 ? 9.019 -0.575 -12.174 1.00 90.25 183 LEU A O 1
ATOM 1343 N N . ALA A 1 184 ? 8.570 -1.877 -10.402 1.00 89.00 184 ALA A N 1
ATOM 1344 C CA . ALA A 1 184 ? 9.893 -2.492 -10.343 1.00 89.00 184 ALA A CA 1
ATOM 1345 C C . ALA A 1 184 ? 10.188 -3.365 -11.579 1.00 89.00 184 ALA A C 1
ATOM 1347 O O . ALA A 1 184 ? 11.328 -3.423 -12.051 1.00 89.00 184 ALA A O 1
ATOM 1348 N N . GLY A 1 185 ? 9.180 -4.050 -12.128 1.00 88.88 185 GLY A N 1
ATOM 1349 C CA . GLY A 1 185 ? 9.280 -4.748 -13.414 1.00 88.88 185 GLY A CA 1
ATOM 1350 C C . GLY A 1 185 ? 9.527 -3.785 -14.579 1.00 88.88 185 GLY A C 1
ATOM 1351 O O . GLY A 1 185 ? 10.467 -3.969 -15.355 1.00 88.88 185 GLY A O 1
ATOM 1352 N N . THR A 1 186 ? 8.740 -2.712 -14.650 1.00 88.31 186 THR A N 1
ATOM 1353 C CA . THR A 1 186 ? 8.850 -1.668 -15.681 1.00 88.31 186 THR A CA 1
ATOM 1354 C C . THR A 1 186 ? 10.215 -0.981 -15.647 1.00 88.31 186 THR A C 1
ATOM 1356 O O . THR A 1 186 ? 10.833 -0.769 -16.690 1.00 88.31 186 THR A O 1
ATOM 1359 N N . GLN A 1 187 ? 10.733 -0.681 -14.456 1.00 86.31 187 GLN A N 1
ATOM 1360 C CA . GLN A 1 187 ? 12.037 -0.045 -14.293 1.00 86.31 187 GLN A CA 1
ATOM 1361 C C . GLN A 1 187 ? 13.175 -0.930 -14.815 1.00 86.31 187 GLN A C 1
ATOM 1363 O O . GLN A 1 187 ? 14.006 -0.453 -15.589 1.00 86.31 187 GLN A O 1
ATOM 1368 N N . ARG A 1 188 ? 13.156 -2.232 -14.499 1.00 89.06 188 ARG A N 1
ATOM 1369 C CA . ARG A 1 188 ? 14.110 -3.204 -15.057 1.00 89.06 188 ARG A CA 1
ATOM 1370 C C . ARG A 1 188 ? 14.029 -3.273 -16.583 1.00 89.06 188 ARG A C 1
ATOM 1372 O O . ARG A 1 188 ? 15.058 -3.236 -17.255 1.00 89.06 188 ARG A O 1
ATOM 1379 N N . ALA A 1 189 ? 12.820 -3.324 -17.144 1.00 88.19 189 ALA A N 1
ATOM 1380 C CA . ALA A 1 189 ? 12.630 -3.346 -18.595 1.00 88.19 189 ALA A CA 1
ATOM 1381 C C . ALA A 1 189 ? 13.184 -2.076 -19.272 1.00 88.19 189 ALA A C 1
ATOM 1383 O O . ALA A 1 189 ? 13.848 -2.158 -20.307 1.00 88.19 189 ALA A O 1
ATOM 1384 N N . LEU A 1 190 ? 12.970 -0.904 -18.666 1.00 86.44 190 LEU A N 1
ATOM 1385 C CA . LEU A 1 190 ? 13.489 0.372 -19.164 1.00 86.44 190 LEU A CA 1
ATOM 1386 C C . LEU A 1 190 ? 15.021 0.454 -19.101 1.00 86.44 190 LEU A C 1
ATOM 1388 O O . LEU A 1 190 ? 15.640 1.013 -20.009 1.00 86.44 190 LEU A O 1
ATOM 1392 N N . GLU A 1 191 ? 15.649 -0.105 -18.067 1.00 85.75 191 GLU A N 1
ATOM 1393 C CA . GLU A 1 191 ? 17.111 -0.181 -17.964 1.00 85.75 191 GLU A CA 1
ATOM 1394 C C . GLU A 1 191 ? 17.715 -1.074 -19.053 1.00 85.75 191 GLU A C 1
ATOM 1396 O O . GLU A 1 191 ? 18.662 -0.663 -19.733 1.00 85.75 191 GLU A O 1
ATOM 1401 N N . VAL A 1 192 ? 17.118 -2.245 -19.296 1.00 88.88 192 VAL A N 1
ATOM 1402 C CA . VAL A 1 192 ? 17.519 -3.141 -20.392 1.00 88.88 192 VAL A CA 1
ATOM 1403 C C . VAL A 1 192 ? 17.368 -2.443 -21.745 1.00 88.88 192 VAL A C 1
ATOM 1405 O O . VAL A 1 192 ? 18.308 -2.432 -22.544 1.00 88.88 192 VAL A O 1
ATOM 1408 N N . ALA A 1 193 ? 16.228 -1.790 -21.988 1.00 84.94 193 ALA A N 1
ATOM 1409 C CA . ALA A 1 193 ? 15.992 -1.041 -23.220 1.00 84.94 193 ALA A CA 1
ATOM 1410 C C . ALA A 1 193 ? 17.027 0.083 -23.417 1.00 84.94 193 ALA A C 1
ATOM 1412 O O . ALA A 1 193 ? 17.535 0.286 -24.523 1.00 84.94 193 ALA A O 1
ATOM 1413 N N . ARG A 1 194 ? 17.409 0.789 -22.343 1.00 83.12 194 ARG A N 1
ATOM 1414 C CA . ARG A 1 194 ? 18.451 1.828 -22.381 1.00 83.12 194 ARG A CA 1
ATOM 1415 C C . ARG A 1 194 ? 19.822 1.255 -22.746 1.00 83.12 194 ARG A C 1
ATOM 1417 O O . ARG A 1 194 ? 20.540 1.867 -23.545 1.00 83.12 194 ARG A O 1
ATOM 1424 N N . ALA A 1 195 ? 20.191 0.109 -22.180 1.00 86.56 195 ALA A N 1
ATOM 1425 C CA . ALA A 1 195 ? 21.449 -0.562 -22.495 1.00 86.56 195 ALA A CA 1
ATOM 1426 C C . ALA A 1 195 ? 21.494 -0.982 -23.974 1.00 86.56 195 ALA A C 1
ATOM 1428 O O . ALA A 1 195 ? 22.445 -0.648 -24.686 1.00 86.56 195 AL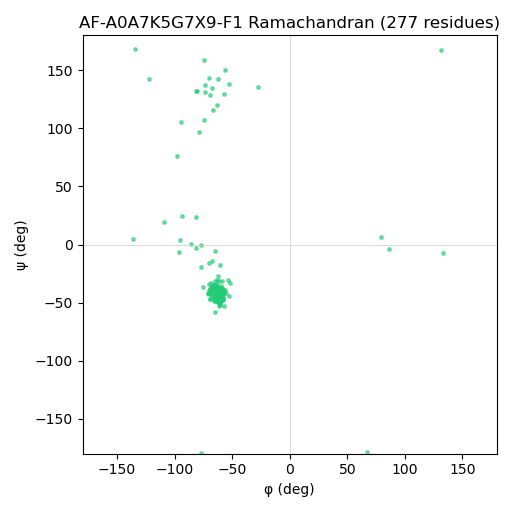A A O 1
ATOM 1429 N N . GLN A 1 196 ? 20.424 -1.611 -24.469 1.00 86.62 196 GLN A N 1
ATOM 1430 C CA . GLN A 1 196 ? 20.303 -2.023 -25.870 1.00 86.62 196 GLN A CA 1
ATOM 1431 C C . GLN A 1 196 ? 20.346 -0.832 -26.836 1.00 86.62 196 GLN A C 1
ATOM 1433 O O . GLN A 1 196 ? 21.083 -0.864 -27.8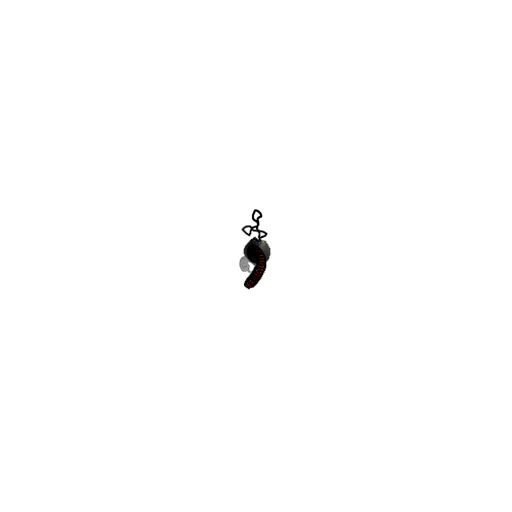21 1.00 86.62 196 GLN A O 1
ATOM 1438 N N . ALA A 1 197 ? 19.631 0.255 -26.534 1.00 80.81 197 ALA A N 1
ATOM 1439 C CA . ALA A 1 197 ? 19.661 1.470 -27.348 1.00 80.81 197 ALA A CA 1
ATOM 1440 C C . ALA A 1 197 ? 21.066 2.096 -27.405 1.00 80.81 197 ALA A C 1
ATOM 1442 O O . ALA A 1 197 ? 21.495 2.592 -28.450 1.00 80.81 197 ALA A O 1
ATOM 1443 N N . THR A 1 198 ? 21.808 2.046 -26.295 1.00 82.88 198 THR A N 1
ATOM 1444 C CA . THR A 1 198 ? 23.195 2.528 -26.237 1.00 82.88 198 THR A CA 1
ATOM 1445 C C . THR A 1 198 ? 24.109 1.671 -27.112 1.00 82.88 198 THR A C 1
ATOM 1447 O O . THR A 1 198 ? 24.872 2.216 -27.913 1.00 82.88 198 THR A O 1
ATOM 1450 N N . ALA A 1 199 ? 23.990 0.343 -27.019 1.00 86.25 199 ALA A N 1
ATOM 1451 C CA . ALA A 1 199 ? 24.744 -0.600 -27.841 1.00 86.25 199 ALA A CA 1
ATOM 1452 C C . ALA A 1 199 ? 24.448 -0.417 -29.340 1.00 86.25 199 ALA A C 1
ATOM 1454 O O . ALA A 1 199 ? 25.375 -0.256 -30.136 1.00 86.25 199 ALA A O 1
ATOM 1455 N N . ALA A 1 200 ? 23.169 -0.328 -29.718 1.00 83.38 200 ALA A N 1
ATOM 1456 C CA . ALA A 1 200 ? 22.746 -0.058 -31.092 1.00 83.38 200 ALA A CA 1
ATOM 1457 C C . ALA A 1 200 ? 23.292 1.286 -31.603 1.00 83.38 200 ALA A C 1
ATOM 1459 O O . ALA A 1 200 ? 23.794 1.379 -32.723 1.00 83.38 200 ALA A O 1
ATOM 1460 N N . GLY A 1 201 ? 23.272 2.326 -30.764 1.00 81.81 201 GLY A N 1
ATOM 1461 C CA . GLY A 1 201 ? 23.858 3.624 -31.090 1.00 81.81 201 GLY A CA 1
ATOM 1462 C C . GLY A 1 201 ? 25.365 3.557 -31.363 1.00 81.81 201 GLY A C 1
ATOM 1463 O O . GLY A 1 201 ? 25.850 4.239 -32.267 1.00 81.81 201 GLY A O 1
ATOM 1464 N N . SER A 1 202 ? 26.109 2.743 -30.611 1.00 88.25 202 SER A N 1
ATOM 1465 C CA . SER A 1 202 ? 27.544 2.507 -30.834 1.00 88.25 202 SER A CA 1
ATOM 1466 C C . SER A 1 202 ? 27.814 1.700 -32.105 1.00 88.25 202 SER A C 1
ATOM 1468 O O . SER A 1 202 ? 28.707 2.058 -32.877 1.00 88.25 202 SER A O 1
ATOM 1470 N N . ALA A 1 203 ? 27.009 0.669 -32.371 1.00 89.50 203 ALA A N 1
ATOM 1471 C CA . ALA A 1 203 ? 27.095 -0.123 -33.596 1.00 89.50 203 ALA A CA 1
ATOM 1472 C C . ALA A 1 203 ? 26.829 0.737 -34.843 1.00 89.50 203 ALA A C 1
ATOM 1474 O O . ALA A 1 203 ? 27.599 0.694 -35.798 1.00 89.50 203 ALA A O 1
ATOM 1475 N N . LEU A 1 204 ? 25.807 1.600 -34.803 1.00 87.00 204 LEU A N 1
ATOM 1476 C CA . LEU A 1 204 ? 25.498 2.533 -35.892 1.00 87.00 204 LEU A CA 1
ATOM 1477 C C . LEU A 1 204 ? 26.622 3.540 -36.153 1.00 87.00 204 LEU A C 1
ATOM 1479 O O . LEU A 1 204 ? 26.890 3.861 -37.309 1.00 87.00 204 LEU A O 1
ATOM 1483 N N . ARG A 1 205 ? 27.285 4.051 -35.104 1.00 91.69 205 ARG A N 1
ATOM 1484 C CA . ARG A 1 205 ? 28.463 4.920 -35.278 1.00 91.69 205 ARG A CA 1
ATOM 1485 C C . ARG A 1 205 ? 29.595 4.168 -35.975 1.00 91.69 205 ARG A C 1
ATOM 1487 O O . ARG A 1 205 ? 30.089 4.641 -36.989 1.00 91.69 205 ARG A O 1
ATOM 1494 N N . SER A 1 206 ? 29.898 2.963 -35.500 1.00 93.88 206 SER A N 1
ATOM 1495 C CA . SER A 1 206 ? 30.942 2.113 -36.083 1.00 93.88 206 SER A CA 1
ATOM 1496 C C . SER A 1 206 ? 30.656 1.780 -37.552 1.00 93.88 206 SER A C 1
ATOM 1498 O O . SER A 1 206 ? 31.541 1.877 -38.396 1.00 93.88 206 SER A O 1
ATOM 1500 N N . ALA A 1 207 ? 29.401 1.462 -37.886 1.00 90.12 207 ALA A N 1
ATOM 1501 C CA . ALA A 1 207 ? 28.976 1.211 -39.260 1.00 90.12 207 ALA A CA 1
ATOM 1502 C C . ALA A 1 207 ? 29.138 2.452 -40.153 1.00 90.12 207 ALA A C 1
ATOM 1504 O O . ALA A 1 207 ? 29.618 2.339 -41.277 1.00 90.12 207 ALA A O 1
ATOM 1505 N N . ARG A 1 208 ? 28.791 3.648 -39.658 1.00 93.12 208 ARG A N 1
ATOM 1506 C CA . ARG A 1 208 ? 28.990 4.906 -40.400 1.00 93.12 208 ARG A CA 1
ATOM 1507 C C . ARG A 1 208 ? 30.462 5.180 -40.686 1.00 93.12 208 ARG A C 1
ATOM 1509 O O . ARG A 1 208 ? 30.789 5.590 -41.797 1.00 93.12 208 ARG A O 1
ATOM 1516 N N . ASP A 1 209 ? 31.336 4.943 -39.716 1.00 94.25 209 ASP A N 1
ATOM 1517 C CA . ASP A 1 209 ? 32.775 5.143 -39.896 1.00 94.25 209 ASP A CA 1
ATOM 1518 C C . ASP A 1 209 ? 33.356 4.125 -40.888 1.00 94.25 209 ASP A C 1
ATOM 1520 O O . ASP A 1 209 ? 34.131 4.495 -41.771 1.00 94.25 209 ASP A O 1
ATOM 1524 N N . ALA A 1 210 ? 32.904 2.867 -40.826 1.00 94.25 210 ALA A N 1
ATOM 1525 C CA . ALA A 1 210 ? 33.270 1.836 -41.794 1.00 94.25 210 ALA A CA 1
ATOM 1526 C C . ALA A 1 210 ? 32.804 2.176 -43.222 1.00 94.25 210 ALA A C 1
ATOM 1528 O O . ALA A 1 210 ? 33.583 2.029 -44.163 1.00 94.25 210 ALA A O 1
ATOM 1529 N N . ILE A 1 211 ? 31.574 2.680 -43.387 1.00 94.31 211 ILE A N 1
ATOM 1530 C CA . ILE A 1 211 ? 31.045 3.132 -44.685 1.00 94.31 211 ILE A CA 1
ATOM 1531 C C . ILE A 1 211 ? 31.903 4.272 -45.242 1.00 94.31 211 ILE A C 1
ATOM 1533 O O . ILE A 1 211 ? 32.358 4.189 -46.379 1.00 94.31 211 ILE A O 1
ATOM 1537 N N . ARG A 1 212 ? 32.213 5.295 -44.435 1.00 96.19 212 ARG A N 1
ATOM 1538 C CA . ARG A 1 212 ? 33.080 6.412 -44.859 1.00 96.19 212 ARG A CA 1
ATOM 1539 C C . ARG A 1 212 ? 34.473 5.939 -45.278 1.00 96.19 212 ARG A C 1
ATOM 1541 O O . ARG A 1 212 ? 35.027 6.423 -46.265 1.00 96.19 212 ARG A O 1
ATOM 1548 N N . ALA A 1 213 ? 35.045 4.985 -44.544 1.00 95.88 213 ALA A N 1
ATOM 1549 C CA . ALA A 1 213 ? 36.330 4.393 -44.896 1.00 95.88 213 ALA A CA 1
ATOM 1550 C C . ALA A 1 213 ? 36.255 3.612 -46.220 1.00 95.88 213 ALA A C 1
ATOM 1552 O O . ALA A 1 213 ? 37.157 3.727 -47.052 1.00 95.88 213 ALA A O 1
ATOM 1553 N N . ALA A 1 214 ? 35.178 2.851 -46.436 1.00 93.50 214 ALA A N 1
ATOM 1554 C CA . ALA A 1 214 ? 34.939 2.124 -47.679 1.00 93.50 214 ALA A CA 1
ATOM 1555 C C . ALA A 1 214 ? 34.764 3.074 -48.875 1.00 93.50 214 ALA A C 1
ATOM 1557 O O . ALA A 1 214 ? 35.398 2.863 -49.906 1.00 93.50 214 ALA A O 1
ATOM 1558 N N . GLU A 1 215 ? 33.997 4.158 -48.726 1.00 95.25 215 GLU A N 1
ATOM 1559 C CA . GLU A 1 215 ? 33.833 5.195 -49.755 1.00 95.25 215 GLU A CA 1
ATOM 1560 C C . GLU A 1 215 ? 35.169 5.845 -50.140 1.00 95.25 215 GLU A C 1
ATOM 1562 O O . GLU A 1 215 ? 35.445 6.053 -51.322 1.00 95.25 215 GLU A O 1
ATOM 1567 N N . SER A 1 216 ? 36.025 6.143 -49.157 1.00 96.81 216 SER A N 1
ATOM 1568 C CA . SER A 1 216 ? 37.360 6.699 -49.408 1.00 96.81 216 SER A CA 1
ATOM 1569 C C . SER A 1 216 ? 38.239 5.731 -50.210 1.00 96.81 216 SER A C 1
ATOM 1571 O O . SER A 1 216 ? 38.839 6.114 -51.216 1.00 96.81 216 SER A O 1
ATOM 1573 N N . ARG A 1 217 ? 38.251 4.447 -49.823 1.00 96.88 217 ARG A N 1
ATOM 1574 C CA . ARG A 1 217 ? 38.990 3.394 -50.542 1.00 96.88 217 ARG A CA 1
ATOM 1575 C C . ARG A 1 217 ? 38.458 3.171 -51.955 1.00 96.88 217 ARG A C 1
ATOM 1577 O O . ARG A 1 217 ? 39.256 2.983 -52.868 1.00 96.88 217 ARG A O 1
ATOM 1584 N N . ALA A 1 218 ? 37.140 3.218 -52.149 1.00 94.62 218 ALA A N 1
ATOM 1585 C CA . ALA A 1 218 ? 36.524 3.102 -53.468 1.00 94.62 218 ALA A CA 1
ATOM 1586 C C . ALA A 1 218 ? 36.979 4.240 -54.395 1.00 94.62 218 ALA A C 1
ATOM 1588 O O . ALA A 1 218 ? 37.439 3.977 -55.503 1.00 94.62 218 ALA A O 1
ATOM 1589 N N . LYS A 1 219 ? 36.970 5.490 -53.905 1.00 97.06 219 LYS A N 1
ATOM 1590 C CA . LYS A 1 219 ? 37.488 6.651 -54.653 1.00 97.06 219 LYS A CA 1
ATOM 1591 C C . LYS A 1 219 ? 38.972 6.515 -54.993 1.00 97.06 219 LYS A C 1
ATOM 1593 O O . LYS A 1 219 ? 39.403 6.930 -56.067 1.00 97.06 219 LYS A O 1
ATOM 1598 N N . GLU A 1 220 ? 39.779 5.958 -54.091 1.00 97.31 220 GLU A N 1
ATOM 1599 C CA . GLU A 1 220 ? 41.195 5.706 -54.368 1.00 97.31 220 GLU A CA 1
ATOM 1600 C C . GLU A 1 220 ? 41.385 4.627 -55.444 1.00 97.31 220 GLU A C 1
ATOM 1602 O O . GLU A 1 220 ? 42.188 4.809 -56.362 1.00 97.31 220 GLU A O 1
ATOM 1607 N N . ALA A 1 221 ? 40.636 3.525 -55.361 1.00 96.19 221 ALA A N 1
ATOM 1608 C CA . ALA A 1 221 ? 40.663 2.463 -56.361 1.00 96.19 221 ALA A CA 1
ATOM 1609 C C . ALA A 1 221 ? 40.258 2.986 -57.748 1.00 96.19 221 ALA A C 1
ATOM 1611 O O . ALA A 1 221 ? 40.944 2.702 -58.727 1.00 96.19 221 ALA A O 1
ATOM 1612 N N . GLU A 1 222 ? 39.219 3.818 -57.820 1.00 96.25 222 GLU A N 1
ATOM 1613 C CA . GLU A 1 222 ? 38.756 4.455 -59.056 1.00 96.25 222 GLU A CA 1
ATOM 1614 C C . GLU A 1 222 ? 39.842 5.342 -59.688 1.00 96.25 222 GLU A C 1
ATOM 1616 O O . GLU A 1 222 ? 40.143 5.217 -60.875 1.00 96.25 222 GLU A O 1
ATOM 1621 N N . ARG A 1 223 ? 40.542 6.159 -58.886 1.00 97.19 223 ARG A N 1
ATOM 1622 C CA . ARG A 1 223 ? 41.693 6.952 -59.365 1.00 97.19 223 ARG A CA 1
ATOM 1623 C C . ARG A 1 223 ? 42.826 6.076 -59.899 1.00 97.19 223 ARG A C 1
ATOM 1625 O O . ARG A 1 223 ? 43.456 6.419 -60.900 1.00 97.19 223 ARG A O 1
ATOM 1632 N N . ARG A 1 224 ? 43.118 4.954 -59.231 1.00 97.00 224 ARG A N 1
ATOM 1633 C CA . ARG A 1 224 ? 44.153 4.005 -59.674 1.00 97.00 224 ARG A CA 1
ATOM 1634 C C . ARG A 1 224 ? 43.760 3.320 -60.985 1.00 97.00 224 ARG A C 1
ATOM 1636 O O . ARG A 1 224 ? 44.627 3.172 -61.844 1.00 97.00 224 ARG A O 1
ATOM 1643 N N . LEU A 1 225 ? 42.488 2.955 -61.154 1.00 96.12 225 LEU A N 1
ATOM 1644 C CA . LEU A 1 225 ? 41.956 2.392 -62.400 1.00 96.12 225 LEU A CA 1
ATOM 1645 C C . LEU A 1 225 ? 42.091 3.383 -63.560 1.00 96.12 225 LEU A C 1
ATOM 1647 O O . LEU A 1 225 ? 42.723 3.047 -64.556 1.00 96.12 225 LEU A O 1
ATOM 1651 N N . GLN A 1 226 ? 41.652 4.632 -63.386 1.00 96.38 226 GLN A N 1
ATOM 1652 C CA . GLN A 1 226 ? 41.818 5.682 -64.404 1.00 96.38 226 GLN A CA 1
ATOM 1653 C C . GLN A 1 226 ? 43.295 5.890 -64.791 1.00 96.38 226 GLN A C 1
ATOM 1655 O O . GLN A 1 226 ? 43.646 6.065 -65.961 1.00 96.38 226 GLN A O 1
ATOM 1660 N N . ALA A 1 227 ? 44.206 5.836 -63.812 1.00 96.44 227 ALA A N 1
ATOM 1661 C CA . ALA A 1 227 ? 45.639 5.937 -64.077 1.00 96.44 227 ALA A CA 1
ATOM 1662 C C . ALA A 1 227 ? 46.186 4.734 -64.872 1.00 96.44 227 ALA A C 1
ATOM 1664 O O . ALA A 1 227 ? 47.092 4.911 -65.698 1.00 96.44 227 ALA A O 1
ATOM 1665 N N . LEU A 1 228 ? 45.667 3.527 -64.626 1.00 96.69 228 LEU A N 1
ATOM 1666 C CA . LEU A 1 228 ? 46.012 2.313 -65.369 1.00 96.69 228 LEU A CA 1
ATOM 1667 C C . LEU A 1 228 ? 45.474 2.360 -66.801 1.00 96.69 228 LEU A C 1
ATOM 1669 O O . LEU A 1 228 ? 46.264 2.157 -67.718 1.00 96.69 228 LEU A O 1
ATOM 1673 N N . GLU A 1 229 ? 44.212 2.732 -67.005 1.00 94.88 229 GLU A N 1
ATOM 1674 C CA . GLU A 1 229 ? 43.607 2.918 -68.336 1.00 94.88 229 GLU A CA 1
ATOM 1675 C C . GLU A 1 229 ? 44.413 3.915 -69.184 1.00 94.88 229 GLU A C 1
ATOM 1677 O O . GLU A 1 229 ? 44.724 3.676 -70.356 1.00 94.88 229 GLU A O 1
ATOM 1682 N N . GLY A 1 230 ? 44.862 5.017 -68.572 1.00 95.81 230 GLY A N 1
ATOM 1683 C CA . GLY A 1 230 ? 45.736 5.981 -69.238 1.00 95.81 230 GLY A CA 1
ATOM 1684 C C . GLY A 1 230 ? 47.114 5.409 -69.605 1.00 95.81 230 GLY A C 1
ATOM 1685 O O . GLY A 1 230 ? 47.688 5.781 -70.634 1.00 95.81 230 GLY A O 1
ATOM 1686 N N . LYS A 1 231 ? 47.680 4.513 -68.781 1.00 96.19 231 LYS A N 1
ATOM 1687 C CA . LYS A 1 231 ? 48.937 3.802 -69.095 1.00 96.19 231 LYS A CA 1
ATOM 1688 C C . LYS A 1 231 ? 48.734 2.781 -70.211 1.00 96.19 231 LYS A C 1
ATOM 1690 O O . LYS A 1 231 ? 49.575 2.727 -71.106 1.00 96.19 231 LYS A O 1
ATOM 1695 N N . GLU A 1 232 ? 47.638 2.032 -70.182 1.00 96.19 232 GLU A N 1
ATOM 1696 C CA . GLU A 1 232 ? 47.274 1.064 -71.216 1.00 96.19 232 GLU A CA 1
ATOM 1697 C C . GLU A 1 232 ? 47.103 1.754 -72.572 1.00 96.19 232 GLU A C 1
ATOM 1699 O O . GLU A 1 232 ? 47.777 1.388 -73.530 1.00 96.19 232 GLU A O 1
ATOM 1704 N N . SER A 1 233 ? 46.330 2.841 -72.629 1.00 95.88 233 SER A N 1
ATOM 1705 C CA . SER A 1 233 ? 46.135 3.637 -73.850 1.00 95.88 233 SER A CA 1
ATOM 1706 C C . SER A 1 233 ? 47.464 4.140 -74.433 1.00 95.88 233 SER A C 1
ATOM 1708 O O . SER A 1 233 ? 47.681 4.146 -75.646 1.00 95.88 233 SER A O 1
ATOM 1710 N N . ARG A 1 234 ? 48.412 4.551 -73.573 1.00 96.25 234 ARG A N 1
ATOM 1711 C CA . ARG A 1 234 ? 49.773 4.918 -74.006 1.00 96.25 234 ARG A CA 1
ATOM 1712 C C . ARG A 1 234 ? 50.552 3.720 -74.548 1.00 96.25 234 ARG A C 1
ATOM 1714 O O . ARG A 1 234 ? 51.254 3.876 -75.545 1.00 96.25 234 ARG A O 1
ATOM 1721 N N . ALA A 1 235 ? 50.460 2.559 -73.905 1.00 94.94 235 ALA A N 1
ATOM 1722 C CA . ALA A 1 235 ? 51.124 1.341 -74.359 1.00 94.94 235 ALA A CA 1
ATOM 1723 C C . ALA A 1 235 ? 50.570 0.867 -75.712 1.00 94.94 235 ALA A C 1
ATOM 1725 O O . ALA A 1 235 ? 51.358 0.577 -76.608 1.00 94.94 235 ALA A O 1
ATOM 1726 N N . GLN A 1 236 ? 49.247 0.883 -75.892 1.00 94.50 236 GLN A N 1
ATOM 1727 C CA . GLN A 1 236 ? 48.580 0.556 -77.156 1.00 94.50 236 GLN A CA 1
ATOM 1728 C C . GLN A 1 236 ? 49.047 1.469 -78.299 1.00 94.50 236 GLN A C 1
ATOM 1730 O O . GLN A 1 236 ? 49.451 0.968 -79.347 1.00 94.50 236 GLN A O 1
ATOM 1735 N N . ARG A 1 237 ? 49.108 2.794 -78.085 1.00 95.75 237 ARG A N 1
ATOM 1736 C CA . ARG A 1 237 ? 49.657 3.730 -79.089 1.00 95.75 237 ARG A CA 1
ATOM 1737 C C . ARG A 1 237 ? 51.105 3.412 -79.455 1.00 95.75 237 ARG A C 1
ATOM 1739 O O . ARG A 1 237 ? 51.435 3.334 -80.633 1.00 95.75 237 ARG A O 1
ATOM 1746 N N . ARG A 1 238 ? 51.961 3.163 -78.459 1.00 94.94 238 ARG A N 1
ATOM 1747 C CA . ARG A 1 238 ? 53.367 2.789 -78.696 1.00 94.94 238 ARG A CA 1
ATOM 1748 C C . ARG A 1 238 ? 53.501 1.473 -79.461 1.00 94.94 238 ARG A C 1
ATOM 1750 O O . ARG A 1 238 ? 54.389 1.359 -80.298 1.00 94.94 238 ARG A O 1
ATOM 1757 N N . LEU A 1 239 ? 52.649 0.487 -79.181 1.00 94.62 239 LEU A N 1
ATOM 1758 C CA . LEU A 1 239 ? 52.613 -0.775 -79.925 1.00 94.62 239 LEU A CA 1
ATOM 1759 C C . LEU A 1 239 ? 52.193 -0.552 -81.380 1.00 94.62 239 LEU A C 1
ATOM 1761 O O . LEU A 1 239 ? 52.803 -1.129 -82.275 1.00 94.62 239 LEU A O 1
ATOM 1765 N N . GLN A 1 240 ? 51.211 0.314 -81.626 1.00 94.19 240 GLN A N 1
ATOM 1766 C CA . GLN A 1 240 ? 50.777 0.663 -82.977 1.00 94.19 240 GLN A CA 1
ATOM 1767 C C . GLN A 1 240 ? 51.877 1.396 -83.761 1.00 94.19 240 GLN A C 1
ATOM 1769 O O . GLN A 1 240 ? 52.163 1.034 -84.901 1.00 94.19 240 GLN A O 1
ATOM 1774 N N . GLU A 1 241 ? 52.552 2.365 -83.137 1.00 95.12 241 GLU A N 1
ATOM 1775 C CA . GLU A 1 241 ? 53.725 3.036 -83.716 1.00 95.12 241 GLU A CA 1
ATOM 1776 C C . GLU A 1 241 ? 54.860 2.047 -84.010 1.00 95.12 241 GLU A C 1
ATOM 1778 O O . GLU A 1 241 ? 55.491 2.106 -85.066 1.00 95.12 241 GLU A O 1
ATOM 1783 N N . LEU A 1 242 ? 55.132 1.119 -83.087 1.00 95.06 242 LEU A N 1
ATOM 1784 C CA . LEU A 1 242 ? 56.149 0.090 -83.277 1.00 95.06 242 LEU A CA 1
ATOM 1785 C C . LEU A 1 242 ? 55.787 -0.837 -84.440 1.00 95.06 242 LEU A C 1
ATOM 1787 O O . LEU A 1 242 ? 56.646 -1.108 -85.273 1.00 95.06 242 LEU A O 1
ATOM 1791 N N . ALA A 1 243 ? 54.532 -1.279 -84.529 1.00 93.00 243 ALA A N 1
ATOM 1792 C CA . ALA A 1 243 ? 54.051 -2.102 -85.632 1.00 93.00 243 ALA A CA 1
ATOM 1793 C C . ALA A 1 243 ? 54.254 -1.395 -86.981 1.00 93.00 243 ALA A C 1
ATOM 1795 O O . ALA A 1 243 ? 54.819 -1.986 -87.897 1.00 93.00 243 ALA A O 1
ATOM 1796 N N . GLN A 1 244 ? 53.905 -0.107 -87.081 1.00 93.81 244 GLN A N 1
ATOM 1797 C CA . GLN A 1 244 ? 54.153 0.699 -88.284 1.00 93.81 244 GLN A CA 1
ATOM 1798 C C . GLN A 1 244 ? 55.647 0.789 -88.628 1.00 93.81 244 GLN A C 1
ATOM 1800 O O . GLN A 1 244 ? 56.030 0.611 -89.785 1.00 93.81 244 GLN A O 1
ATOM 1805 N N . ARG A 1 245 ? 56.509 1.026 -87.629 1.00 94.19 245 ARG A N 1
ATOM 1806 C CA . ARG A 1 245 ? 57.969 1.072 -87.823 1.00 94.19 245 ARG A CA 1
ATOM 1807 C C . ARG A 1 245 ? 58.524 -0.263 -88.307 1.00 94.19 245 ARG A C 1
ATOM 1809 O O . ARG A 1 245 ? 59.385 -0.261 -89.180 1.00 94.19 245 ARG A O 1
ATOM 1816 N N . VAL A 1 246 ? 58.046 -1.380 -87.757 1.00 94.56 246 VAL A N 1
ATOM 1817 C CA . VAL A 1 246 ? 58.444 -2.730 -88.181 1.00 94.56 246 VAL A CA 1
ATOM 1818 C C . VAL A 1 246 ? 58.030 -2.977 -89.629 1.00 94.56 246 VAL A C 1
ATOM 1820 O O . VAL A 1 246 ? 58.870 -3.416 -90.410 1.00 94.56 246 VAL A O 1
ATOM 1823 N N . THR A 1 247 ? 56.798 -2.635 -90.018 1.00 92.94 247 THR A N 1
ATOM 1824 C CA . THR A 1 247 ? 56.338 -2.753 -91.412 1.00 92.94 247 THR A CA 1
ATOM 1825 C C . THR A 1 247 ? 57.217 -1.936 -92.362 1.00 92.94 247 THR A C 1
ATOM 1827 O O . THR A 1 247 ? 57.723 -2.476 -93.343 1.00 92.94 247 THR A O 1
ATOM 1830 N N . ALA A 1 248 ? 57.505 -0.673 -92.030 1.00 92.50 248 ALA A N 1
ATOM 1831 C CA . ALA A 1 248 ? 58.380 0.178 -92.840 1.00 92.50 248 ALA A CA 1
ATOM 1832 C C . ALA A 1 248 ? 59.820 -0.370 -92.941 1.00 92.50 248 ALA A C 1
ATOM 1834 O O . ALA A 1 248 ? 60.468 -0.266 -93.982 1.00 92.50 248 ALA A O 1
ATOM 1835 N N . LEU A 1 249 ? 60.342 -0.968 -91.866 1.00 93.06 249 LEU A N 1
ATOM 1836 C CA . LEU A 1 249 ? 61.645 -1.642 -91.866 1.00 93.06 249 LEU A CA 1
ATOM 1837 C C . LEU A 1 249 ? 61.646 -2.897 -92.742 1.00 93.06 249 LEU A C 1
ATOM 1839 O O . LEU A 1 249 ? 62.621 -3.131 -93.452 1.00 93.06 249 LEU A O 1
ATOM 1843 N N . GLN A 1 250 ? 60.571 -3.688 -92.718 1.00 90.38 250 GLN A N 1
ATOM 1844 C CA . GLN A 1 250 ? 60.419 -4.857 -93.584 1.00 90.38 250 GLN A CA 1
ATOM 1845 C C . GLN A 1 250 ? 60.375 -4.460 -95.063 1.00 90.38 250 GLN A C 1
ATOM 1847 O O . GLN A 1 250 ? 61.030 -5.107 -95.877 1.00 90.38 250 GLN A O 1
ATOM 1852 N N . GLU A 1 251 ? 59.656 -3.390 -95.410 1.00 90.88 251 GLU A N 1
ATOM 1853 C CA . GLU A 1 251 ? 59.630 -2.833 -96.770 1.00 90.88 251 GLU A CA 1
ATOM 1854 C C . GLU A 1 251 ? 61.025 -2.385 -97.214 1.00 90.88 251 GLU A C 1
ATOM 1856 O O . GLU A 1 251 ? 61.537 -2.884 -98.214 1.00 90.88 251 GLU A O 1
ATOM 1861 N N . ARG A 1 252 ? 61.710 -1.562 -96.408 1.00 89.75 252 ARG A N 1
ATOM 1862 C CA . ARG A 1 252 ? 63.094 -1.142 -96.693 1.00 89.75 252 ARG A CA 1
ATOM 1863 C C . ARG A 1 252 ? 64.061 -2.318 -96.800 1.00 89.75 252 ARG A C 1
ATOM 1865 O O . ARG A 1 252 ? 64.970 -2.287 -97.621 1.00 89.75 252 ARG A O 1
ATOM 1872 N N . GLY A 1 253 ? 63.888 -3.349 -95.974 1.00 89.81 253 GLY A N 1
ATOM 1873 C CA . GLY A 1 253 ? 64.683 -4.574 -96.031 1.00 89.81 253 GLY A CA 1
ATOM 1874 C C . GLY A 1 253 ? 64.472 -5.336 -97.340 1.00 89.81 253 GLY A C 1
ATOM 1875 O O . GLY A 1 253 ? 65.445 -5.780 -97.947 1.00 89.81 253 GLY A O 1
ATOM 1876 N N . ARG A 1 254 ? 63.222 -5.437 -97.814 1.00 88.62 254 ARG A N 1
ATOM 1877 C CA . ARG A 1 254 ? 62.897 -6.009 -99.132 1.00 88.62 254 ARG A CA 1
ATOM 1878 C C . ARG A 1 254 ? 63.506 -5.184 -100.264 1.00 88.62 254 ARG A C 1
ATOM 1880 O O . ARG A 1 254 ? 64.108 -5.766 -101.163 1.00 88.62 254 ARG A O 1
ATOM 1887 N N . ASP A 1 255 ? 63.415 -3.859 -100.192 1.00 88.56 255 ASP A N 1
ATOM 1888 C CA . ASP A 1 255 ? 63.991 -2.955 -101.192 1.00 88.56 255 ASP A CA 1
ATOM 1889 C C . ASP A 1 255 ? 65.518 -3.047 -101.234 1.00 88.56 255 ASP A C 1
ATOM 1891 O O . ASP A 1 255 ? 66.102 -3.205 -102.305 1.00 88.56 255 ASP A O 1
ATOM 1895 N N . ALA A 1 256 ? 66.177 -3.030 -100.073 1.00 86.44 256 ALA A N 1
ATOM 1896 C CA . ALA A 1 256 ? 67.622 -3.202 -99.965 1.00 86.44 256 ALA A CA 1
ATOM 1897 C C . ALA A 1 256 ? 68.067 -4.575 -100.485 1.00 86.44 256 ALA A C 1
ATOM 1899 O O . ALA A 1 256 ? 69.072 -4.670 -101.188 1.00 86.44 256 ALA A O 1
ATOM 1900 N N . HIS A 1 257 ? 67.306 -5.636 -100.197 1.00 87.00 257 HIS A N 1
ATOM 1901 C CA . HIS A 1 257 ? 67.584 -6.965 -100.734 1.00 87.00 257 HIS A CA 1
ATOM 1902 C C . HIS A 1 257 ? 67.443 -7.001 -102.262 1.00 87.00 257 HIS A C 1
ATOM 1904 O O . HIS A 1 257 ? 68.312 -7.544 -102.942 1.00 87.00 257 HIS A O 1
ATOM 1910 N N . ARG A 1 258 ? 66.402 -6.366 -102.815 1.00 86.44 258 ARG A N 1
ATOM 1911 C CA . ARG A 1 258 ? 66.198 -6.232 -104.264 1.00 86.44 258 ARG A CA 1
ATOM 1912 C C . ARG A 1 258 ? 67.333 -5.450 -104.926 1.00 86.44 258 ARG A C 1
ATOM 1914 O O . ARG A 1 258 ? 67.851 -5.893 -105.946 1.00 86.44 258 ARG A O 1
ATOM 1921 N N . LEU A 1 259 ? 67.748 -4.328 -104.338 1.00 86.81 259 LEU A N 1
ATOM 1922 C CA . LEU A 1 259 ? 68.883 -3.528 -104.810 1.00 86.81 259 LEU A CA 1
ATOM 1923 C C . LEU A 1 259 ? 70.191 -4.324 -104.761 1.00 86.81 259 LEU A C 1
ATOM 1925 O O . LEU A 1 259 ? 70.960 -4.296 -105.717 1.00 86.81 259 LEU A O 1
ATOM 1929 N N . ALA A 1 260 ? 70.432 -5.076 -103.686 1.00 84.81 260 ALA A N 1
ATOM 1930 C CA . ALA A 1 260 ? 71.606 -5.935 -103.566 1.00 84.81 260 ALA A CA 1
ATOM 1931 C C . ALA A 1 260 ? 71.613 -7.057 -104.618 1.00 84.81 260 ALA A C 1
ATOM 1933 O O . ALA A 1 260 ? 72.660 -7.331 -105.204 1.00 84.81 260 ALA A O 1
ATOM 1934 N N . GLN A 1 261 ? 70.460 -7.675 -104.906 1.00 84.69 261 GLN A N 1
ATOM 1935 C CA . GLN A 1 261 ? 70.326 -8.640 -106.004 1.00 84.69 261 GLN A CA 1
ATOM 1936 C C . GLN A 1 261 ? 70.599 -7.984 -107.363 1.00 84.69 261 GLN A C 1
ATOM 1938 O O . GLN A 1 261 ? 71.425 -8.482 -108.118 1.00 84.69 261 GLN A O 1
ATOM 1943 N N . GLN A 1 262 ? 70.009 -6.819 -107.643 1.00 85.69 262 GLN A N 1
ATOM 1944 C CA . GLN A 1 262 ? 70.264 -6.073 -108.882 1.00 85.69 262 GLN A CA 1
ATOM 1945 C C . GLN A 1 262 ? 71.740 -5.692 -109.048 1.00 85.69 262 GLN A C 1
ATOM 1947 O O . GLN A 1 262 ? 72.282 -5.806 -110.148 1.00 85.69 262 GLN A O 1
ATOM 1952 N N . ALA A 1 263 ? 72.399 -5.259 -107.970 1.00 84.06 263 ALA A N 1
ATOM 1953 C CA . ALA A 1 263 ? 73.825 -4.951 -107.964 1.00 84.06 263 ALA A CA 1
ATOM 1954 C C . ALA A 1 263 ? 74.677 -6.208 -108.193 1.00 84.06 263 ALA A C 1
ATOM 1956 O O . ALA A 1 263 ? 75.636 -6.156 -108.958 1.00 84.06 263 ALA A O 1
ATOM 1957 N N . LYS A 1 264 ? 74.305 -7.349 -107.595 1.00 84.81 264 LYS A N 1
ATOM 1958 C CA . LYS A 1 264 ? 74.948 -8.649 -107.834 1.00 84.81 264 LYS A CA 1
ATOM 1959 C C . LYS A 1 264 ? 74.807 -9.082 -109.294 1.00 84.81 264 LYS A C 1
ATOM 1961 O O . LYS A 1 264 ? 75.813 -9.403 -109.920 1.00 84.81 264 LYS A O 1
ATOM 1966 N N . ASP A 1 265 ? 73.603 -9.026 -109.853 1.00 84.88 265 ASP A N 1
ATOM 1967 C CA . ASP A 1 265 ? 73.335 -9.360 -111.257 1.00 84.88 265 ASP A CA 1
ATOM 1968 C C . ASP A 1 265 ? 74.046 -8.381 -112.210 1.00 84.88 265 ASP A C 1
ATOM 1970 O O . ASP A 1 265 ? 74.496 -8.746 -113.295 1.00 84.88 265 ASP A O 1
ATOM 1974 N N . GLY A 1 266 ? 74.152 -7.106 -111.825 1.00 83.00 266 GLY A N 1
ATOM 1975 C CA . GLY A 1 266 ? 74.932 -6.088 -112.532 1.00 83.00 266 GLY A CA 1
ATOM 1976 C C . GLY A 1 266 ? 76.432 -6.389 -112.525 1.00 83.00 266 GLY A C 1
ATOM 1977 O O . GLY A 1 266 ? 77.061 -6.370 -113.580 1.00 83.00 266 GLY A O 1
ATOM 1978 N N . ALA A 1 267 ? 76.994 -6.732 -111.365 1.00 79.56 267 ALA A N 1
ATOM 1979 C CA . ALA A 1 267 ? 78.396 -7.117 -111.225 1.00 79.56 267 ALA A CA 1
ATOM 1980 C C . ALA A 1 267 ? 78.717 -8.399 -112.006 1.00 79.56 267 ALA A C 1
ATOM 1982 O O . ALA A 1 267 ? 79.736 -8.443 -112.686 1.00 79.56 267 ALA A O 1
ATOM 1983 N N . GLN A 1 268 ? 77.831 -9.403 -111.972 1.00 80.75 268 GLN A N 1
ATOM 1984 C CA . GLN A 1 268 ? 77.952 -10.629 -112.770 1.00 80.75 268 GLN A CA 1
ATOM 1985 C C . GLN A 1 268 ? 77.911 -10.355 -114.277 1.00 80.75 268 GLN A C 1
ATOM 1987 O O . GLN A 1 268 ? 78.670 -10.954 -115.035 1.00 80.75 268 GLN A O 1
ATOM 1992 N N . ARG A 1 269 ? 77.054 -9.428 -114.725 1.00 78.12 269 ARG A N 1
ATOM 1993 C CA . ARG A 1 269 ? 77.059 -8.972 -116.121 1.00 78.12 269 ARG A CA 1
ATOM 1994 C C . ARG A 1 269 ? 78.373 -8.285 -116.471 1.00 78.12 269 ARG A C 1
ATOM 1996 O O . ARG A 1 269 ? 78.973 -8.653 -117.466 1.00 78.12 269 ARG A O 1
ATOM 2003 N N . ALA A 1 270 ? 78.860 -7.360 -115.645 1.00 74.38 270 ALA A N 1
ATOM 2004 C CA . ALA A 1 270 ? 80.123 -6.663 -115.889 1.00 74.38 270 ALA A CA 1
ATOM 2005 C C . ALA A 1 270 ? 81.338 -7.612 -115.928 1.00 74.38 270 ALA A C 1
ATOM 2007 O O . ALA A 1 270 ? 82.203 -7.452 -116.789 1.00 74.38 270 ALA A O 1
ATOM 2008 N N . THR A 1 271 ? 81.403 -8.625 -115.055 1.00 72.06 271 THR A N 1
ATOM 2009 C CA . THR A 1 271 ? 82.456 -9.652 -115.115 1.00 72.06 271 THR A CA 1
ATOM 2010 C C . THR A 1 271 ? 82.324 -10.554 -116.338 1.00 72.06 271 THR A C 1
ATOM 2012 O O . THR A 1 271 ? 83.348 -10.887 -116.931 1.00 72.06 271 THR A O 1
ATOM 2015 N N . ALA A 1 272 ? 81.107 -10.892 -116.777 1.00 67.94 272 ALA A N 1
ATOM 2016 C CA . ALA A 1 272 ? 80.896 -11.607 -118.036 1.00 67.94 272 ALA A CA 1
ATOM 2017 C C . ALA A 1 272 ? 81.368 -10.779 -119.249 1.00 67.94 272 ALA A C 1
ATOM 2019 O O . ALA A 1 272 ? 82.089 -11.305 -120.093 1.00 67.94 272 ALA A O 1
ATOM 2020 N N . THR A 1 273 ? 81.056 -9.478 -119.298 1.00 61.78 273 THR A N 1
ATOM 2021 C CA . THR A 1 273 ? 81.496 -8.580 -120.382 1.00 61.78 273 THR A CA 1
ATOM 2022 C C . THR A 1 273 ? 83.015 -8.360 -120.380 1.00 61.78 273 THR A C 1
ATOM 2024 O O . THR A 1 273 ? 83.637 -8.300 -121.439 1.00 61.78 273 THR A O 1
ATOM 2027 N N . SER A 1 274 ? 83.639 -8.279 -119.200 1.00 59.00 274 SER A N 1
ATOM 2028 C CA . SER A 1 274 ? 85.100 -8.167 -119.070 1.00 59.00 274 SER A CA 1
ATOM 2029 C C . SER A 1 274 ? 85.816 -9.472 -119.458 1.00 59.00 274 SER A C 1
ATOM 2031 O O . SER A 1 274 ? 86.876 -9.448 -120.082 1.00 59.00 274 SER A O 1
ATOM 2033 N N . GLY A 1 275 ? 85.196 -10.625 -119.173 1.00 58.44 275 GLY A N 1
ATOM 2034 C CA . GLY A 1 275 ? 85.664 -11.934 -119.633 1.00 58.44 275 GLY A CA 1
ATOM 2035 C C . GLY A 1 275 ? 85.608 -12.097 -121.156 1.00 58.44 275 GLY A C 1
ATOM 2036 O O . GLY A 1 275 ? 86.506 -12.702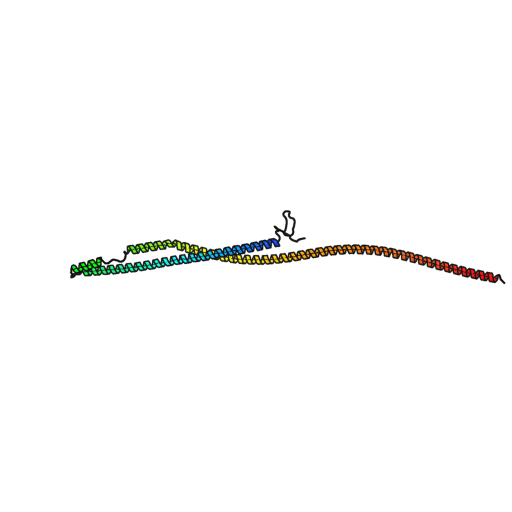 -121.731 1.00 58.44 275 GLY A O 1
ATOM 2037 N N . THR A 1 276 ? 84.613 -11.504 -121.826 1.00 55.56 276 THR A N 1
ATOM 2038 C CA . THR A 1 276 ? 84.518 -11.506 -123.300 1.00 55.56 276 THR A CA 1
ATOM 2039 C C . THR A 1 276 ? 85.460 -10.518 -123.992 1.00 55.56 276 THR A C 1
ATOM 2041 O O . THR A 1 276 ? 85.736 -10.688 -125.170 1.00 55.56 276 THR A O 1
ATOM 2044 N N . LEU A 1 277 ? 85.971 -9.506 -123.281 1.00 51.59 277 LEU A N 1
ATOM 2045 C CA . LEU A 1 277 ? 86.967 -8.546 -123.791 1.00 51.59 277 LEU A CA 1
ATOM 2046 C C . LEU A 1 277 ? 88.420 -9.044 -123.651 1.00 51.59 277 LEU A C 1
ATOM 2048 O O . LEU A 1 277 ? 89.346 -8.329 -124.019 1.00 51.59 277 LEU A O 1
ATOM 2052 N N . SER A 1 278 ? 88.616 -10.250 -123.106 1.00 46.69 278 SER A N 1
ATOM 2053 C CA . SER A 1 278 ? 89.929 -10.880 -122.890 1.00 46.69 278 SER A CA 1
ATOM 2054 C C . SER A 1 278 ? 90.196 -12.080 -123.824 1.00 46.69 278 SER A C 1
ATOM 2056 O O . SER A 1 278 ? 91.050 -12.909 -123.511 1.00 46.69 278 SER A O 1
ATOM 2058 N N . GLN A 1 279 ? 89.475 -12.188 -124.946 1.00 39.78 279 GLN A N 1
ATOM 2059 C CA . GLN A 1 279 ? 89.748 -13.116 -126.058 1.00 39.78 279 GLN A CA 1
ATOM 2060 C C . GLN A 1 279 ? 89.951 -12.329 -127.350 1.00 39.78 279 GLN A C 1
ATOM 2062 O O . GLN A 1 279 ? 90.789 -12.774 -128.163 1.00 39.78 279 GLN A O 1
#

Nearest PDB structures (foldseek):
  6ewy-assembly1_A  TM=6.480E-01  e=3.547E-02  Mycobacterium tuberculosis H37Rv
  5nnv-assembly2_B  TM=4.756E-01  e=1.055E-01  Bacillus subtilis subsp. subtilis str. 168
  7a0g-assembly1_DDD  TM=3.947E-01  e=7.931E-01  Serratia marcescens

Foldseek 3Di:
DAPFPFAADPVRHDDHDDPPTPGLQVVLVVLLVVLVVVLVVLVVVLVVLVVVLVVLVVLLVVLVVVLVVLVVVLVVLVVVLVVLVVVLVVLVVVVVVLVVVLPDPDDDPVVSVVVVVVNVPDDRPDDSVVSVVVSVVSVVVSVVSVVSVVSNVVSVVSSVVSVVVSVVSVVVSVVSVVSSVVSVVSNVVVVVVSVVVVVVVVVVVVVVVVVVVVVVVVVVVVVVVVVVVVVVVVVVVVVVVVVVVVVVVVVVVVVVVVVVVVVVVVVVVVVVVVVVVVD

Sequence (279 aa):
PCGGALCQDAAGTRHCGGTGCAGALPVSARALSSTHNASQQLEVALGQLGVVAQKTQEVQELARGARTQAEEALGRSQAARSRAEKATAQLRDFIRRIKAFLAEEGADPGSIELVARQVLNISLPSSPSRIQELLREMRESISQLEGVDAVLNSTAQGLAAARGLLAQGRDARQRAEGVRDELAGTQRALEVARAQATAAGSALRSARDAIRAAESRAKEAERRLQALEGKESRAQRRLQELAQRVTALQERGRDAHRLAQQAKDGAQRATATSGTLSQ

pLDDT: mean 83.01, std 10.65, range [39.78, 97.31]

Radius of gyration: 68.92 Å; Cα contacts (8 Å, |Δi|>4): 107; chains: 1; bounding box: 147×42×214 Å

Solvent-accessible surface area (backbone atoms only — not comparable to full-atom values): 15057 Å² total; per-residue (Å²): 135,74,87,50,94,46,14,52,51,100,83,67,48,77,43,76,65,63,93,86,30,67,26,72,60,60,44,37,54,50,51,38,52,51,40,50,53,51,45,53,53,48,52,54,52,46,51,53,42,50,53,49,34,51,54,36,49,52,51,40,52,51,45,51,50,54,50,51,52,50,54,49,52,50,52,54,51,53,53,51,47,56,51,52,53,50,53,50,51,51,50,55,50,52,54,50,52,50,55,52,60,68,68,46,94,84,72,57,71,68,63,47,52,54,52,51,53,56,58,72,67,58,79,72,75,77,57,71,67,59,56,51,49,54,51,48,54,50,51,51,58,54,59,62,43,54,59,44,55,54,47,44,53,50,33,51,52,50,35,51,51,36,53,51,51,45,51,52,50,52,53,53,42,53,52,40,50,53,52,36,53,53,35,54,50,50,45,53,52,48,52,52,51,51,52,50,53,51,52,51,53,51,51,54,50,53,51,52,53,50,49,54,53,49,54,54,51,50,55,50,49,50,54,52,49,55,54,46,53,55,50,48,56,52,50,52,52,52,50,53,54,48,50,52,51,50,52,55,49,52,50,52,48,53,50,52,51,50,51,51,50,53,51,49,56,49,52,53,48,53,52,52,54,54,57,65,73,74,117

Organism: NCBI:txid1352770

InterPro domains:
  IPR056558 LAMB1/2/3/4, helical domain [PF23219] (48-144)

Mean predicted aligned error: 15.37 Å